Protein AF-A0A2N8ZI55-F1 (afdb_monomer_lite)

Foldseek 3Di:
DVCVVCVVPLQEDEAEDELAVCFPPPALLLVVLLRLLVVLCVVLVVQPCLVVLSVVLNVLSVVVVVLVLLVLVLCCVVVVDRDPVNVVVVVVVVVVCVVCVVPDDPVVVVVVVVVSVVSNPDDDVVVVVVSLVVSLVSVVVSSVSSSHQAYEYEYEPLLVHALVSSVSNLVSVVSVVPRPRYHYDYDYDLVSNLVSVCVVCVPPDCVVPSVVVSVVVCCVRPVDDDDDDD

InterPro domains:
  IPR011646 KAP family P-loop domain [PF07693] (2-228)
  IPR052754 NTPase KAP P-loop domain-containing protein [PTHR22674] (133-229)

pLDDT: mean 72.57, std 16.06, range [35.62, 92.12]

Radius of gyration: 20.9 Å; chains: 1; bounding box: 53×56×40 Å

Sequence (230 aa):
MIEQSYKDDEKTVCVRFNSWLYQGLEDAQTALMQQITSDLVKSRSSVEGLRASADSFLKRVNWFKTAKTVANWGVTALSGVPTPATMQDLSAIVDNLTNKAENLGKEELSKGLAELKGCIGSADNKQVVTEITEFRQEYKKLLKTAEIDRLIILVDDLDRCLPDTAIATLEAMKLFLFMPNTAFIIAADETMIEYSVRRHFPSLSEEVGGMAYTRNYLEKLIQIPFRMRL

Organism: NCBI:txid1671868

Structure (mmCIF, N/CA/C/O backbone):
data_AF-A0A2N8ZI55-F1
#
_entry.id   AF-A0A2N8ZI55-F1
#
loop_
_atom_site.group_PDB
_atom_site.id
_atom_site.type_symbol
_atom_site.label_atom_id
_atom_site.label_alt_id
_atom_site.label_comp_id
_atom_site.label_asym_id
_atom_site.label_entity_id
_atom_site.label_seq_id
_atom_site.pdbx_PDB_ins_code
_atom_site.Cartn_x
_atom_site.Cartn_y
_atom_site.Cartn_z
_atom_site.occupancy
_atom_site.B_iso_or_equiv
_atom_site.auth_seq_id
_atom_site.auth_comp_id
_atom_site.auth_asym_id
_atom_site.auth_atom_id
_atom_site.pdbx_PDB_model_num
ATOM 1 N N . MET A 1 1 ? -19.072 -7.239 -6.615 1.00 71.12 1 MET A N 1
ATOM 2 C CA . MET A 1 1 ? -18.524 -8.610 -6.733 1.00 71.12 1 MET A CA 1
ATOM 3 C C . MET A 1 1 ? -17.739 -9.080 -5.502 1.00 71.12 1 MET A C 1
ATOM 5 O O . MET A 1 1 ? -18.033 -10.174 -5.059 1.00 71.12 1 MET A O 1
ATOM 9 N N .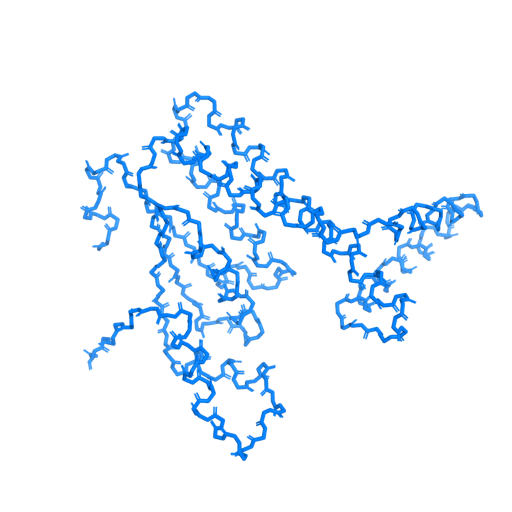 ILE A 1 2 ? -16.815 -8.305 -4.904 1.00 77.88 2 ILE A N 1
ATOM 10 C CA . ILE A 1 2 ? -16.225 -8.630 -3.573 1.00 77.88 2 ILE A CA 1
ATOM 11 C C . ILE A 1 2 ? -16.731 -7.678 -2.485 1.00 77.88 2 ILE A C 1
ATOM 13 O O . ILE A 1 2 ? -17.184 -8.128 -1.441 1.00 77.88 2 ILE A O 1
ATOM 17 N N . GLU A 1 3 ? -16.767 -6.375 -2.772 1.00 80.75 3 GLU A N 1
ATOM 18 C CA . GLU A 1 3 ? -17.306 -5.347 -1.863 1.00 80.75 3 GLU A CA 1
ATOM 19 C C . GLU A 1 3 ? -18.746 -5.654 -1.424 1.00 80.75 3 GLU A C 1
ATOM 21 O O . GLU A 1 3 ? -19.106 -5.473 -0.270 1.00 80.75 3 GLU A O 1
ATOM 26 N N . GLN A 1 4 ? -19.566 -6.177 -2.341 1.00 80.31 4 GLN A N 1
ATOM 27 C CA . GLN A 1 4 ? -20.939 -6.600 -2.048 1.00 80.31 4 GLN A CA 1
ATOM 28 C C . GLN A 1 4 ? -20.998 -7.825 -1.130 1.00 80.31 4 GLN A C 1
ATOM 30 O O . GLN A 1 4 ? -21.898 -7.907 -0.306 1.00 80.31 4 GLN A O 1
ATOM 35 N N . SER A 1 5 ? -20.049 -8.754 -1.257 1.00 84.38 5 SER A N 1
ATOM 36 C CA . SER A 1 5 ? -20.011 -9.988 -0.463 1.00 84.38 5 SER A CA 1
ATOM 37 C C . SER A 1 5 ? -19.616 -9.737 0.992 1.00 84.38 5 SER A C 1
ATOM 39 O O . SER A 1 5 ? -19.953 -10.537 1.854 1.00 84.38 5 SER A O 1
ATOM 41 N N . TYR A 1 6 ? -18.925 -8.625 1.261 1.00 84.38 6 TYR A N 1
ATOM 42 C CA . TYR A 1 6 ? -18.534 -8.189 2.604 1.00 84.38 6 TYR A CA 1
ATOM 43 C C . TYR A 1 6 ? -19.298 -6.947 3.073 1.00 84.38 6 TYR A C 1
ATOM 45 O O . TYR A 1 6 ? -18.913 -6.329 4.057 1.00 84.38 6 TYR A O 1
ATOM 53 N N . LYS A 1 7 ? -20.386 -6.572 2.391 1.00 79.12 7 LYS A N 1
ATOM 54 C CA . LYS A 1 7 ? -21.144 -5.357 2.715 1.00 79.12 7 LYS A CA 1
ATOM 55 C C . LYS A 1 7 ? -21.722 -5.383 4.135 1.00 79.12 7 LYS A C 1
ATOM 57 O O . LYS A 1 7 ? -21.786 -4.339 4.774 1.00 79.12 7 LYS A O 1
ATOM 62 N N . ASP A 1 8 ? -22.108 -6.568 4.603 1.00 82.25 8 ASP A N 1
ATOM 63 C CA . ASP A 1 8 ? -22.691 -6.782 5.932 1.00 82.25 8 ASP A CA 1
ATOM 64 C C . ASP A 1 8 ? -21.632 -7.169 6.988 1.00 82.25 8 ASP A C 1
ATOM 66 O O . ASP A 1 8 ? -21.953 -7.322 8.165 1.00 82.25 8 ASP A O 1
ATOM 70 N N . ASP A 1 9 ? -20.362 -7.332 6.589 1.00 86.56 9 ASP A N 1
ATOM 71 C CA . ASP A 1 9 ? -19.247 -7.597 7.501 1.00 86.56 9 ASP A CA 1
ATOM 72 C C . ASP A 1 9 ? -18.567 -6.280 7.883 1.00 86.56 9 ASP A C 1
ATOM 74 O O . ASP A 1 9 ? -17.632 -5.813 7.233 1.00 86.56 9 ASP A O 1
ATOM 78 N N . GLU A 1 10 ? -19.011 -5.696 8.994 1.00 83.00 10 GLU A N 1
ATOM 79 C CA . GLU A 1 10 ? -18.449 -4.452 9.520 1.00 83.00 10 GLU A CA 1
ATOM 80 C C . GLU A 1 10 ? -16.981 -4.568 9.955 1.00 83.00 10 GLU A C 1
ATOM 82 O O . GLU A 1 10 ? -16.369 -3.551 10.269 1.00 83.00 10 GLU A O 1
ATOM 87 N N . LYS A 1 11 ? -16.370 -5.753 9.958 1.00 89.69 11 LYS A N 1
ATOM 88 C CA . LYS A 1 11 ? -14.948 -5.909 10.289 1.00 89.69 11 LYS A CA 1
ATOM 89 C C . LYS A 1 11 ? -14.055 -6.070 9.066 1.00 89.69 11 LYS A C 1
ATOM 91 O O . LYS A 1 11 ? -12.827 -6.032 9.200 1.00 89.69 11 LYS A O 1
ATOM 96 N N . THR A 1 12 ? -14.647 -6.225 7.883 1.00 91.00 12 THR A N 1
ATOM 97 C CA . THR A 1 12 ? -13.927 -6.277 6.613 1.00 91.00 12 THR A CA 1
ATOM 98 C C . THR A 1 12 ? -14.126 -4.970 5.855 1.00 91.00 12 THR A C 1
ATOM 100 O O . THR A 1 12 ? -15.245 -4.569 5.556 1.00 91.00 12 THR A O 1
ATOM 103 N N . VAL A 1 13 ? -13.030 -4.308 5.488 1.00 89.62 13 VAL A N 1
ATOM 104 C CA . VAL A 1 13 ? -13.070 -3.101 4.654 1.00 89.62 13 VAL A CA 1
ATOM 105 C C . VAL A 1 13 ? -12.404 -3.389 3.322 1.00 89.62 13 VAL A C 1
ATOM 107 O O . VAL A 1 13 ? -11.295 -3.917 3.273 1.00 89.62 13 VAL A O 1
ATOM 110 N N . CYS A 1 14 ? -13.089 -3.033 2.238 1.00 89.75 14 CYS A N 1
ATOM 111 C CA . CYS A 1 14 ? -12.552 -3.093 0.885 1.00 89.75 14 CYS A CA 1
ATOM 112 C C . CYS A 1 14 ? -12.184 -1.679 0.425 1.00 89.75 14 CYS A C 1
ATOM 114 O O . CYS A 1 14 ? -13.031 -0.788 0.451 1.00 89.75 14 CYS A O 1
ATOM 116 N N . VAL A 1 15 ? -10.942 -1.481 -0.010 1.00 88.50 15 VAL A N 1
ATOM 117 C CA . VAL A 1 15 ? -10.451 -0.223 -0.588 1.00 88.50 15 VAL A CA 1
ATOM 118 C C . VAL A 1 15 ? -10.053 -0.473 -2.034 1.00 88.50 15 VAL A C 1
ATOM 120 O O . VAL A 1 15 ? -9.392 -1.467 -2.327 1.00 88.50 15 VAL A O 1
ATOM 123 N N . ARG A 1 16 ? -10.437 0.428 -2.940 1.00 87.56 16 ARG A N 1
ATOM 124 C CA . ARG A 1 16 ? -10.002 0.381 -4.338 1.00 87.56 16 ARG A CA 1
ATOM 125 C C . ARG A 1 16 ? -8.778 1.253 -4.548 1.00 87.56 16 ARG A C 1
ATOM 127 O O . ARG A 1 16 ? -8.762 2.414 -4.157 1.00 87.56 16 ARG A O 1
ATOM 134 N N . PHE A 1 17 ? -7.790 0.699 -5.228 1.00 86.75 17 PHE A N 1
ATOM 135 C CA . PHE A 1 17 ? -6.591 1.392 -5.650 1.00 86.75 17 PHE A CA 1
ATOM 136 C C . PHE A 1 17 ? -6.448 1.270 -7.168 1.00 86.75 17 PHE A C 1
ATOM 138 O O . PHE A 1 17 ? -6.177 0.192 -7.696 1.00 86.75 17 PHE A O 1
ATOM 145 N N . ASN A 1 18 ? -6.655 2.377 -7.878 1.00 83.75 18 ASN A N 1
ATOM 146 C CA . ASN A 1 18 ? -6.418 2.433 -9.316 1.00 83.75 18 ASN A CA 1
ATOM 147 C C . ASN A 1 18 ? -4.973 2.880 -9.554 1.00 83.75 18 ASN A C 1
ATOM 149 O O . ASN A 1 18 ? -4.629 4.027 -9.273 1.00 83.75 18 ASN A O 1
ATOM 153 N N . SER A 1 19 ? -4.136 1.971 -10.053 1.00 79.50 19 SER A N 1
ATOM 154 C CA . SER A 1 19 ? -2.694 2.213 -10.201 1.00 79.50 19 SER A CA 1
ATOM 155 C C . SER A 1 19 ? -2.385 3.266 -11.268 1.00 79.50 19 SER A C 1
ATOM 157 O O . SER A 1 19 ? -1.429 4.030 -11.132 1.00 79.50 19 SER A O 1
ATOM 159 N N . TRP A 1 20 ? -3.223 3.345 -12.303 1.00 78.19 20 TRP A N 1
ATOM 160 C CA . TRP A 1 20 ? -3.054 4.267 -13.421 1.00 78.19 20 TRP A CA 1
ATOM 161 C C . TRP A 1 20 ? -3.272 5.733 -13.020 1.00 78.19 20 TRP A C 1
ATOM 163 O O . TRP A 1 20 ? -2.566 6.612 -13.513 1.00 78.19 20 TRP A O 1
ATOM 173 N N . LEU A 1 21 ? -4.167 6.009 -12.059 1.00 73.06 21 LEU A N 1
ATOM 174 C CA . LEU A 1 21 ? -4.393 7.370 -11.537 1.00 73.06 21 LEU A CA 1
ATOM 175 C C . LEU A 1 21 ? -3.144 8.005 -10.912 1.00 73.06 21 LEU A C 1
ATOM 177 O O . LEU A 1 21 ? -3.056 9.227 -10.820 1.00 73.06 21 LEU A O 1
ATOM 181 N N . TYR A 1 22 ? -2.192 7.186 -10.474 1.00 68.88 22 TYR A N 1
ATOM 182 C CA . TYR A 1 22 ? -0.978 7.630 -9.793 1.00 68.88 22 TYR A CA 1
ATOM 183 C C . TYR A 1 22 ? 0.263 7.540 -10.690 1.00 68.88 22 TYR A C 1
ATOM 185 O O . TYR A 1 22 ? 1.392 7.693 -10.216 1.00 68.88 22 TYR A O 1
ATOM 193 N N . GLN A 1 23 ? 0.068 7.322 -11.994 1.00 65.31 23 GLN A N 1
ATOM 194 C CA . GLN A 1 23 ? 1.146 7.304 -12.970 1.00 65.31 23 GLN A CA 1
ATOM 195 C C . GLN A 1 23 ? 1.828 8.676 -13.050 1.00 65.31 23 GLN A C 1
ATOM 197 O O . GLN A 1 23 ? 1.207 9.677 -13.398 1.00 65.31 23 GLN A O 1
ATOM 202 N N . GLY A 1 24 ? 3.126 8.706 -12.740 1.00 61.34 24 GLY A N 1
ATOM 203 C CA . GLY A 1 24 ? 3.931 9.932 -12.693 1.00 61.34 24 GLY A CA 1
ATOM 204 C C . GLY A 1 24 ? 4.170 10.487 -11.287 1.00 61.34 24 GLY A C 1
ATOM 205 O O . GLY A 1 24 ? 4.893 11.469 -11.153 1.00 61.34 24 GL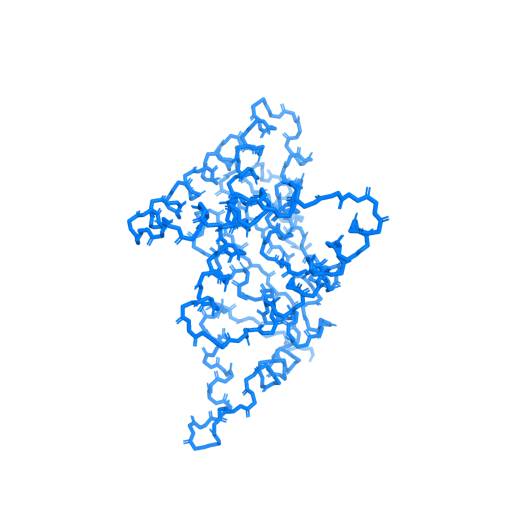Y A O 1
ATOM 206 N N . LEU A 1 25 ? 3.625 9.862 -10.236 1.00 63.09 25 LEU A N 1
ATOM 207 C CA . LEU A 1 25 ? 4.067 10.150 -8.872 1.00 63.09 25 LEU A CA 1
ATOM 208 C C . LEU A 1 25 ? 5.424 9.491 -8.602 1.00 63.09 25 LEU A C 1
ATOM 210 O O . LEU A 1 25 ? 5.596 8.294 -8.816 1.00 63.09 25 LEU A O 1
ATOM 214 N N . GLU A 1 26 ? 6.364 10.275 -8.076 1.00 59.03 26 GLU A N 1
ATOM 215 C CA . GLU A 1 26 ? 7.728 9.832 -7.746 1.00 59.03 26 GLU A CA 1
ATOM 216 C C . GLU A 1 26 ? 7.774 8.724 -6.678 1.00 59.03 26 GLU A C 1
ATOM 218 O O . GLU A 1 26 ? 8.742 7.972 -6.611 1.00 59.03 26 GLU A O 1
ATOM 223 N N . ASP A 1 27 ? 6.733 8.600 -5.842 1.00 73.19 27 ASP A N 1
ATOM 224 C CA . ASP A 1 27 ? 6.664 7.605 -4.768 1.00 73.19 27 ASP A CA 1
ATOM 225 C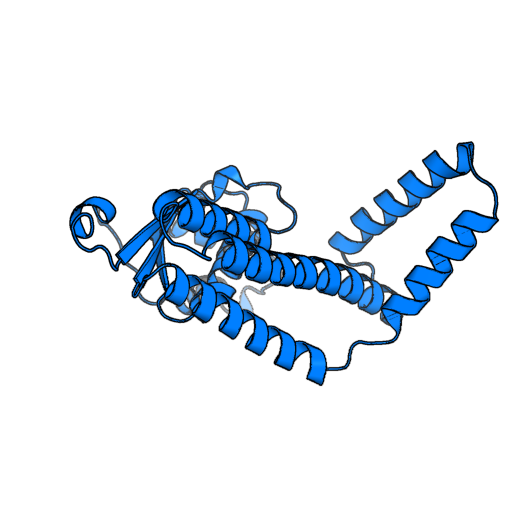 C . ASP A 1 27 ? 5.296 6.897 -4.719 1.00 73.19 27 ASP A C 1
ATOM 227 O O . ASP A 1 27 ? 4.386 7.284 -3.975 1.00 73.19 27 ASP A O 1
ATOM 231 N N . ALA A 1 28 ? 5.168 5.822 -5.506 1.00 75.75 28 ALA A N 1
ATOM 232 C CA . ALA A 1 28 ? 3.982 4.962 -5.542 1.00 75.75 28 ALA A CA 1
ATOM 233 C C . ALA A 1 28 ? 3.643 4.341 -4.171 1.00 75.75 28 ALA A C 1
ATOM 235 O O . ALA A 1 28 ? 2.474 4.089 -3.877 1.00 75.75 28 ALA A O 1
ATOM 236 N N . GLN A 1 29 ? 4.643 4.127 -3.305 1.00 76.25 29 GLN A N 1
ATOM 237 C CA . GLN A 1 29 ? 4.458 3.537 -1.974 1.00 76.25 29 GLN A CA 1
ATOM 238 C C . GLN A 1 29 ? 3.722 4.500 -1.062 1.00 76.25 29 GLN A C 1
ATOM 240 O O . GLN A 1 29 ? 2.707 4.146 -0.461 1.00 76.25 29 GLN A O 1
ATOM 245 N N . THR A 1 30 ? 4.208 5.736 -1.005 1.00 79.81 30 THR A N 1
ATOM 246 C CA . THR A 1 30 ? 3.596 6.785 -0.196 1.00 79.81 30 THR A CA 1
ATOM 247 C C . THR A 1 30 ? 2.200 7.134 -0.713 1.00 79.81 30 THR A C 1
ATOM 249 O O . THR A 1 30 ? 1.279 7.264 0.093 1.00 79.81 30 THR A O 1
ATOM 252 N N . ALA A 1 31 ? 2.008 7.211 -2.035 1.00 80.88 31 ALA A N 1
ATOM 253 C CA . ALA A 1 31 ? 0.696 7.464 -2.636 1.00 80.88 31 ALA A CA 1
ATOM 254 C C . ALA A 1 31 ? -0.330 6.380 -2.259 1.00 80.88 31 ALA A C 1
ATOM 256 O O . ALA A 1 31 ? -1.431 6.696 -1.802 1.00 80.88 31 ALA A O 1
ATOM 257 N N . LEU A 1 32 ? 0.059 5.103 -2.360 1.00 82.06 32 LEU A N 1
ATOM 258 C CA . LEU A 1 32 ? -0.761 3.969 -1.931 1.00 82.06 32 LEU A CA 1
ATOM 259 C C . LEU A 1 32 ? -1.121 4.071 -0.438 1.00 82.06 32 LEU A C 1
ATOM 261 O O . LEU A 1 32 ? -2.289 3.942 -0.072 1.00 82.06 32 LEU A O 1
ATOM 265 N N . MET A 1 33 ? -0.140 4.362 0.427 1.00 84.00 33 MET A N 1
ATOM 266 C CA . MET A 1 33 ? -0.352 4.510 1.875 1.00 84.00 33 MET A CA 1
ATOM 267 C C . MET A 1 33 ? -1.318 5.647 2.213 1.00 84.00 33 MET A C 1
ATOM 269 O O . MET A 1 33 ? -2.200 5.483 3.061 1.00 84.00 33 MET A O 1
ATOM 273 N N . GLN A 1 34 ? -1.169 6.792 1.550 1.00 85.62 34 GLN A N 1
ATOM 274 C CA . GLN A 1 34 ? -2.022 7.960 1.742 1.00 85.62 34 GLN A CA 1
ATOM 275 C C . GLN A 1 34 ? -3.455 7.691 1.288 1.00 85.62 34 GLN A C 1
ATOM 277 O O . GLN A 1 34 ? -4.388 8.002 2.031 1.00 85.62 34 GLN A O 1
ATOM 282 N N . GLN A 1 35 ? -3.632 7.062 0.124 1.00 85.31 35 GLN A N 1
ATOM 283 C CA . GLN A 1 35 ? -4.953 6.722 -0.395 1.00 85.31 35 GLN A CA 1
ATOM 284 C C . GLN A 1 35 ? -5.677 5.738 0.526 1.00 85.31 35 GLN A C 1
ATOM 286 O O . GLN A 1 35 ? -6.794 6.020 0.954 1.00 85.31 35 GLN A O 1
ATOM 291 N N . ILE A 1 36 ? -5.019 4.634 0.904 1.00 86.00 36 ILE A N 1
ATOM 292 C CA . ILE A 1 36 ? -5.591 3.646 1.828 1.00 86.00 36 ILE A CA 1
ATOM 293 C C . ILE A 1 36 ? -5.999 4.323 3.135 1.00 86.00 36 ILE A C 1
ATOM 295 O O . ILE A 1 36 ? -7.125 4.159 3.592 1.00 86.00 36 ILE A O 1
ATOM 299 N N . THR A 1 37 ? -5.112 5.127 3.723 1.00 88.06 37 THR A N 1
ATOM 300 C CA . THR A 1 37 ? -5.404 5.808 4.991 1.00 88.06 37 THR A CA 1
ATOM 301 C C . THR A 1 37 ? -6.572 6.786 4.853 1.00 88.06 37 THR A C 1
ATOM 303 O O . THR A 1 37 ? -7.441 6.832 5.723 1.00 88.06 37 THR A O 1
ATOM 306 N N . SER A 1 38 ? -6.633 7.540 3.751 1.00 88.25 38 SER A N 1
ATOM 307 C CA . SER A 1 38 ? -7.739 8.458 3.462 1.00 88.25 38 SER A CA 1
ATOM 308 C C . SER A 1 38 ? -9.068 7.714 3.349 1.00 88.25 38 SER A C 1
ATOM 310 O O . SER A 1 38 ? -10.057 8.116 3.964 1.00 88.25 38 SER A O 1
ATOM 312 N N . ASP A 1 39 ? -9.090 6.604 2.616 1.00 87.69 39 ASP A N 1
ATOM 313 C CA . ASP A 1 39 ? -10.299 5.814 2.403 1.00 87.69 39 ASP A CA 1
ATOM 314 C C . ASP A 1 39 ? -10.745 5.097 3.680 1.00 87.69 39 ASP A C 1
ATOM 316 O O . ASP A 1 39 ? -11.946 5.030 3.948 1.00 87.69 39 ASP A O 1
ATOM 320 N N . LEU A 1 40 ? -9.809 4.667 4.532 1.00 87.19 40 LEU A N 1
ATOM 321 C CA . LEU A 1 40 ? -10.112 4.166 5.874 1.00 87.19 40 LEU A CA 1
ATOM 322 C C . LEU A 1 40 ? -10.775 5.241 6.744 1.00 87.19 40 LEU A C 1
ATOM 324 O O . LEU A 1 40 ? -11.829 4.995 7.330 1.00 87.19 40 LEU A O 1
ATOM 328 N N . VAL A 1 41 ? -10.204 6.450 6.793 1.00 88.69 41 VAL A N 1
ATOM 329 C CA . VAL A 1 41 ? -10.759 7.574 7.568 1.00 88.69 41 VAL A CA 1
ATOM 330 C C . VAL A 1 41 ? -12.141 7.980 7.057 1.00 88.69 41 VAL A C 1
ATOM 332 O O . VAL A 1 41 ? -13.019 8.288 7.861 1.00 88.69 41 VAL A O 1
ATOM 335 N N . LYS A 1 42 ? -12.362 7.972 5.738 1.00 87.56 42 LYS A N 1
ATOM 336 C CA . LYS A 1 42 ? -13.680 8.253 5.149 1.00 87.56 42 LYS A CA 1
ATOM 337 C C . LYS A 1 42 ? -14.694 7.165 5.502 1.00 87.56 42 LYS A C 1
ATOM 339 O O . LYS A 1 42 ? -15.789 7.487 5.959 1.00 87.56 42 LYS A O 1
ATOM 344 N N . SER A 1 43 ? -14.313 5.898 5.341 1.00 83.88 43 SER A N 1
ATOM 345 C CA . SER A 1 43 ? -15.190 4.739 5.565 1.00 83.88 43 SER A CA 1
ATOM 346 C C . SER A 1 43 ? -15.570 4.555 7.036 1.00 83.88 43 SER A C 1
ATOM 348 O O . SER A 1 43 ? -16.649 4.055 7.334 1.00 83.88 43 SER A O 1
ATOM 350 N N . ARG A 1 44 ? -14.703 4.978 7.963 1.00 84.06 44 ARG A N 1
ATOM 351 C CA . ARG A 1 44 ? -14.881 4.846 9.420 1.00 84.06 44 ARG A CA 1
ATOM 352 C C . ARG A 1 44 ? -14.892 6.205 10.123 1.00 84.06 44 ARG A C 1
ATOM 354 O O . ARG A 1 44 ? -14.398 6.349 11.236 1.00 84.06 44 ARG A O 1
ATOM 361 N N . SER A 1 45 ? -15.454 7.223 9.474 1.00 81.06 45 SER A N 1
ATOM 362 C CA . SER A 1 45 ? -15.397 8.616 9.949 1.00 81.06 45 SER A CA 1
ATOM 363 C C . SER A 1 45 ? -16.054 8.870 11.314 1.00 81.06 45 SER A C 1
ATOM 365 O O . SER A 1 45 ? -15.740 9.882 11.947 1.00 81.06 45 SER A O 1
ATOM 367 N N . SER A 1 46 ? -16.924 7.958 11.763 1.00 81.62 46 SER A N 1
ATOM 368 C CA . SER A 1 46 ? -17.601 7.952 13.065 1.00 81.62 46 SER A CA 1
ATOM 369 C C . SER A 1 46 ? -16.763 7.379 14.214 1.00 81.62 46 SER A C 1
ATOM 371 O O . SER A 1 46 ? -17.158 7.511 15.368 1.00 81.62 46 SER A O 1
ATOM 373 N N . VAL A 1 47 ? -15.623 6.747 13.924 1.00 86.50 47 VAL A N 1
ATOM 374 C CA . VAL A 1 47 ? -14.771 6.115 14.933 1.00 86.50 47 VAL A CA 1
ATOM 375 C C . VAL A 1 47 ? -13.875 7.156 15.603 1.00 86.50 47 VAL A C 1
ATOM 377 O O . VAL A 1 47 ? -13.069 7.835 14.954 1.00 86.50 47 VAL A O 1
ATOM 380 N N . GLU A 1 48 ? -13.995 7.277 16.924 1.00 87.06 48 GLU A N 1
ATOM 381 C CA . GLU A 1 48 ? -13.185 8.203 17.711 1.00 87.06 48 GLU A CA 1
ATOM 382 C C . GLU A 1 48 ? -11.695 7.828 17.683 1.00 87.06 48 GLU A C 1
ATOM 384 O O . GLU A 1 48 ? -11.304 6.663 17.709 1.00 87.06 48 GLU A O 1
ATOM 389 N N . GLY A 1 49 ? -10.824 8.837 17.605 1.00 86.38 49 GLY A N 1
ATOM 390 C CA . GLY A 1 49 ? -9.370 8.637 17.591 1.00 86.38 49 GLY A CA 1
ATOM 391 C C . GLY A 1 49 ? -8.787 8.110 16.272 1.00 86.38 49 GLY A C 1
ATOM 392 O O . GLY A 1 49 ? -7.565 8.135 16.112 1.00 86.38 49 GLY A O 1
ATOM 393 N N . LEU A 1 50 ? -9.614 7.722 15.291 1.00 88.94 50 LEU A N 1
ATOM 394 C CA . LEU A 1 50 ? -9.139 7.217 13.999 1.00 88.94 50 LEU A CA 1
ATOM 395 C C . LEU A 1 50 ? -8.300 8.247 13.237 1.00 88.94 50 LEU A C 1
ATOM 397 O O . LEU A 1 50 ? -7.228 7.913 12.742 1.00 88.94 50 LEU A O 1
ATOM 401 N N . ARG A 1 51 ? -8.747 9.508 13.188 1.00 88.50 51 ARG A N 1
ATOM 402 C CA . ARG A 1 51 ? -7.993 10.595 12.534 1.00 88.50 51 ARG A CA 1
ATOM 403 C C . ARG A 1 51 ? -6.612 10.787 13.159 1.00 88.50 51 ARG A C 1
ATOM 405 O O . ARG A 1 51 ? -5.627 10.856 12.440 1.00 88.50 51 ARG A O 1
ATOM 412 N N . ALA A 1 52 ? -6.526 10.773 14.489 1.00 90.50 52 ALA A N 1
ATOM 413 C CA . ALA A 1 52 ? -5.248 10.895 15.186 1.00 90.50 52 ALA A CA 1
ATOM 414 C C . ALA A 1 52 ? -4.322 9.697 14.907 1.00 90.50 52 ALA A C 1
ATOM 416 O O . ALA A 1 52 ? -3.123 9.879 14.701 1.00 90.50 52 ALA A O 1
ATOM 417 N N . SER A 1 53 ? -4.865 8.474 14.863 1.00 89.62 53 SER A N 1
ATOM 418 C CA . SER A 1 53 ? -4.081 7.286 14.502 1.00 89.62 53 SER A CA 1
ATOM 419 C C . SER A 1 53 ? -3.619 7.319 13.041 1.00 89.62 53 SER A C 1
ATOM 421 O O . SER A 1 53 ? -2.490 6.925 12.752 1.00 89.62 53 SER A O 1
ATOM 423 N N . ALA A 1 54 ? -4.466 7.806 12.132 1.00 90.00 54 ALA A N 1
ATOM 424 C CA . ALA A 1 54 ? -4.139 8.007 10.725 1.00 90.00 54 ALA A CA 1
ATOM 425 C C . ALA A 1 54 ? -3.022 9.043 10.555 1.00 90.00 54 ALA A C 1
ATOM 427 O O . ALA A 1 54 ? -2.052 8.776 9.852 1.00 90.00 54 ALA A O 1
ATOM 428 N N . ASP A 1 55 ? -3.094 10.173 11.260 1.00 88.06 55 ASP A N 1
ATOM 429 C CA . ASP A 1 55 ? -2.058 11.207 11.223 1.00 88.06 55 ASP A CA 1
ATOM 430 C C . ASP A 1 55 ? -0.710 10.687 11.738 1.00 88.06 55 ASP A C 1
ATOM 432 O O . ASP A 1 55 ? 0.329 10.963 11.139 1.00 88.06 55 ASP A O 1
ATOM 436 N N . SER A 1 56 ? -0.703 9.907 12.825 1.00 88.06 56 SER A N 1
ATOM 437 C CA . SER A 1 56 ? 0.520 9.269 13.333 1.00 88.06 56 SER A CA 1
ATOM 438 C C . SER A 1 56 ? 1.125 8.294 12.325 1.00 88.06 56 SER A C 1
ATOM 440 O O . SER A 1 56 ? 2.338 8.309 12.111 1.00 88.06 56 SER A O 1
ATOM 442 N N . PHE A 1 57 ? 0.293 7.489 11.663 1.00 88.38 57 PHE A N 1
ATOM 443 C CA . PHE A 1 57 ? 0.747 6.589 10.608 1.00 88.38 57 PHE A CA 1
ATOM 444 C C . PHE A 1 57 ? 1.323 7.367 9.414 1.00 88.38 57 PHE A C 1
ATOM 446 O O . PHE A 1 57 ? 2.454 7.110 9.006 1.00 88.38 57 PHE A O 1
ATOM 453 N N . LEU A 1 58 ? 0.613 8.381 8.906 1.00 85.50 58 LEU A N 1
ATOM 454 C CA . LEU A 1 58 ? 1.063 9.197 7.772 1.00 85.50 58 LEU A CA 1
ATOM 455 C C . LEU A 1 58 ? 2.337 9.993 8.069 1.00 85.50 58 LEU A C 1
ATOM 457 O O . LEU A 1 58 ? 3.180 10.144 7.187 1.00 85.50 58 LEU A O 1
ATOM 461 N N . LYS A 1 59 ? 2.532 10.460 9.307 1.00 84.88 59 LYS A N 1
ATOM 462 C CA . LYS A 1 59 ? 3.802 11.075 9.726 1.00 84.88 59 LYS A CA 1
ATOM 463 C C . LYS A 1 59 ? 4.973 10.112 9.559 1.00 84.88 59 LYS A C 1
ATOM 465 O O . LYS A 1 59 ? 6.024 10.526 9.077 1.00 84.88 59 LYS A O 1
ATOM 470 N N . ARG A 1 60 ? 4.787 8.830 9.891 1.00 81.19 60 ARG A N 1
ATOM 471 C CA . ARG A 1 60 ? 5.819 7.807 9.674 1.00 81.19 60 ARG A CA 1
ATOM 472 C C . ARG A 1 60 ? 6.045 7.523 8.196 1.00 81.19 60 ARG A C 1
ATOM 474 O O . ARG A 1 60 ? 7.194 7.427 7.783 1.00 81.19 60 ARG A O 1
ATOM 481 N N . VAL A 1 61 ? 4.984 7.459 7.393 1.00 78.69 61 VAL A N 1
ATOM 482 C CA . VAL A 1 61 ? 5.097 7.329 5.927 1.00 78.69 61 VAL A CA 1
ATOM 483 C C . VAL A 1 61 ? 5.948 8.467 5.347 1.00 78.69 61 VAL A C 1
ATOM 485 O O . VAL A 1 61 ? 6.903 8.224 4.612 1.00 78.69 61 VAL A O 1
ATOM 488 N N . ASN A 1 62 ? 5.662 9.709 5.744 1.00 73.19 62 ASN A N 1
ATOM 489 C CA . ASN A 1 62 ? 6.404 10.880 5.283 1.00 73.19 62 ASN A CA 1
ATOM 490 C C . ASN A 1 62 ? 7.862 10.881 5.773 1.00 73.19 62 ASN A C 1
ATOM 492 O O . ASN A 1 62 ? 8.749 11.244 5.002 1.00 73.19 62 ASN A O 1
ATOM 496 N N . TRP A 1 63 ? 8.127 10.424 7.005 1.00 70.88 63 TRP A N 1
ATOM 497 C CA . TRP A 1 63 ? 9.493 10.235 7.508 1.00 70.88 63 TRP A CA 1
ATOM 498 C C . TRP A 1 63 ? 10.288 9.250 6.643 1.00 70.88 63 TRP A C 1
ATOM 500 O O . TRP A 1 63 ? 11.422 9.543 6.263 1.00 70.88 63 TRP A O 1
ATOM 510 N N . PHE A 1 64 ? 9.687 8.118 6.260 1.00 64.88 64 PHE A N 1
ATOM 511 C CA . PHE A 1 64 ? 10.322 7.149 5.362 1.00 64.88 64 PHE A CA 1
ATOM 512 C C . PHE A 1 64 ? 10.663 7.749 3.996 1.00 64.88 64 PHE A C 1
ATOM 514 O O . PHE A 1 64 ? 11.742 7.468 3.470 1.00 64.88 64 PHE A O 1
ATOM 521 N N . LYS A 1 65 ? 9.791 8.600 3.442 1.00 66.69 65 LYS A N 1
ATOM 522 C CA . LYS A 1 65 ? 10.077 9.336 2.204 1.00 66.69 65 LYS A CA 1
ATOM 523 C C . LYS A 1 65 ? 11.291 10.254 2.382 1.00 66.69 65 LYS A C 1
ATOM 525 O O . LYS A 1 65 ? 12.246 10.146 1.620 1.00 66.69 65 LYS A O 1
ATOM 530 N N . THR A 1 66 ? 11.310 11.076 3.435 1.00 61.31 66 THR A N 1
ATOM 531 C CA . THR A 1 66 ? 12.444 11.976 3.717 1.00 61.31 66 THR A CA 1
ATOM 532 C C . THR A 1 66 ? 13.749 11.226 3.992 1.00 61.31 66 THR A C 1
ATOM 534 O O . THR A 1 66 ? 14.801 11.630 3.504 1.00 61.31 66 THR A O 1
ATOM 537 N N . ALA A 1 67 ? 13.696 10.099 4.706 1.00 61.97 67 ALA A N 1
ATOM 538 C CA . ALA A 1 67 ? 14.870 9.290 5.018 1.00 61.97 67 ALA A CA 1
ATOM 539 C C . ALA A 1 67 ? 15.464 8.626 3.766 1.00 61.97 67 ALA A C 1
ATOM 541 O O . ALA A 1 67 ? 16.682 8.612 3.607 1.00 61.97 67 ALA A O 1
ATOM 542 N N . LYS A 1 68 ? 14.627 8.118 2.849 1.00 60.72 68 LYS A N 1
ATOM 543 C CA . LYS A 1 68 ? 15.086 7.552 1.568 1.00 60.72 68 LYS A CA 1
ATOM 544 C C . LYS A 1 68 ? 15.751 8.598 0.680 1.00 60.72 68 LYS A C 1
ATOM 546 O O . LYS A 1 68 ? 16.804 8.319 0.115 1.00 60.72 68 LYS A O 1
ATOM 551 N N . THR A 1 69 ? 15.177 9.797 0.590 1.00 58.09 69 THR A N 1
ATOM 552 C CA . THR A 1 69 ? 15.777 10.907 -0.164 1.00 58.09 69 THR A CA 1
ATOM 553 C C . THR A 1 69 ? 17.151 11.278 0.406 1.00 58.09 69 THR A C 1
ATOM 555 O O . THR A 1 69 ? 18.128 11.344 -0.338 1.00 58.09 69 THR A O 1
ATOM 558 N N . VAL A 1 70 ? 17.268 11.403 1.733 1.00 53.62 70 VAL A N 1
ATOM 559 C CA . VAL A 1 70 ? 18.544 11.694 2.413 1.00 53.62 70 VAL A CA 1
ATOM 560 C C . VAL A 1 70 ? 19.569 10.569 2.224 1.00 53.62 70 VAL A C 1
ATOM 562 O O . VAL A 1 70 ? 20.738 10.834 1.939 1.00 53.62 70 VAL A O 1
ATOM 565 N N . ALA A 1 71 ? 19.147 9.308 2.333 1.00 56.81 71 ALA A N 1
ATOM 566 C CA . ALA A 1 71 ? 20.021 8.156 2.134 1.00 56.81 71 ALA A CA 1
ATOM 567 C C . ALA A 1 71 ? 20.547 8.071 0.691 1.00 56.81 71 ALA A C 1
ATOM 569 O O . ALA A 1 71 ? 21.739 7.845 0.490 1.00 56.81 71 ALA A O 1
ATOM 570 N N . ASN A 1 72 ? 19.699 8.316 -0.313 1.00 53.22 72 ASN A N 1
ATOM 571 C CA . ASN A 1 72 ? 20.106 8.335 -1.721 1.00 53.22 72 ASN A CA 1
ATOM 572 C C . ASN A 1 72 ? 21.153 9.430 -2.004 1.00 53.22 72 ASN A C 1
ATOM 574 O O . ASN A 1 72 ? 22.102 9.206 -2.766 1.00 53.22 72 ASN A O 1
ATOM 578 N N . TRP A 1 73 ? 21.041 10.591 -1.350 1.00 54.09 73 TRP A N 1
ATOM 579 C CA . TRP A 1 73 ? 22.063 11.642 -1.412 1.00 54.09 73 TRP A CA 1
ATOM 580 C C . TRP A 1 73 ? 23.371 11.217 -0.734 1.00 54.09 73 TRP A C 1
ATOM 582 O O . TRP A 1 73 ? 24.444 11.429 -1.298 1.00 54.09 73 TRP A O 1
ATOM 592 N N . GLY A 1 74 ? 23.298 10.554 0.425 1.00 51.66 74 GLY A N 1
ATOM 593 C CA . GLY A 1 74 ? 24.466 10.011 1.129 1.00 51.66 74 GLY A CA 1
ATOM 594 C C . GLY A 1 74 ? 25.211 8.940 0.325 1.00 51.66 74 GLY A C 1
ATOM 595 O O . GLY A 1 74 ? 26.436 8.974 0.233 1.00 51.66 74 GLY A O 1
ATOM 596 N N . VAL A 1 75 ? 24.487 8.035 -0.338 1.00 51.84 75 VAL A N 1
ATOM 597 C CA . VAL A 1 75 ? 25.075 7.023 -1.232 1.00 51.84 75 VAL A CA 1
ATOM 598 C C . VAL A 1 75 ? 25.760 7.677 -2.433 1.00 51.84 75 VAL A C 1
ATOM 600 O O . VAL A 1 75 ? 26.860 7.265 -2.796 1.00 51.84 75 VAL A O 1
ATOM 603 N N . THR A 1 76 ? 25.175 8.725 -3.020 1.00 52.12 76 THR A N 1
ATOM 604 C CA . THR A 1 76 ? 25.800 9.475 -4.127 1.00 52.12 76 THR A CA 1
ATOM 605 C C . THR A 1 76 ? 27.063 10.211 -3.659 1.00 52.12 76 THR A C 1
ATOM 607 O O . THR A 1 76 ? 28.087 10.162 -4.335 1.00 52.12 76 THR A O 1
ATOM 610 N N . ALA A 1 77 ? 27.030 10.836 -2.477 1.00 53.22 77 ALA A N 1
ATOM 611 C CA . ALA A 1 77 ? 28.186 11.527 -1.902 1.00 53.22 77 ALA A CA 1
ATOM 612 C C . ALA A 1 77 ? 29.352 10.573 -1.587 1.00 53.22 77 ALA A C 1
ATOM 614 O O . ALA A 1 77 ? 30.511 10.943 -1.757 1.00 53.22 77 ALA A O 1
ATOM 615 N N . LEU A 1 78 ? 29.049 9.349 -1.146 1.00 50.84 78 LEU A N 1
ATOM 616 C CA . LEU A 1 78 ? 30.058 8.343 -0.809 1.00 50.84 78 LEU A CA 1
ATOM 617 C C . LEU A 1 78 ? 30.583 7.583 -2.032 1.00 50.84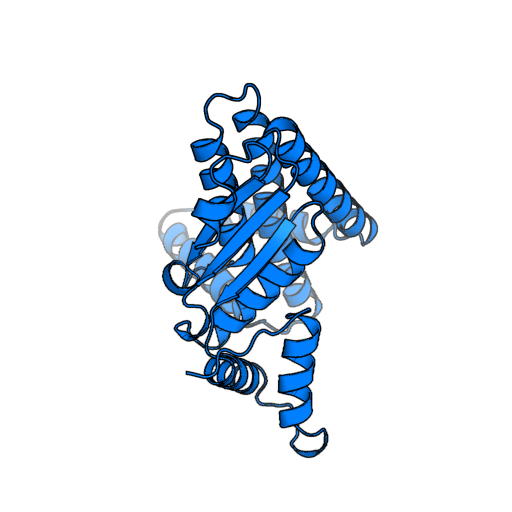 78 LEU A C 1
ATOM 619 O O . LEU A 1 78 ? 31.769 7.269 -2.086 1.00 50.84 78 LEU A O 1
ATOM 623 N N . SER A 1 79 ? 29.719 7.263 -2.998 1.00 59.53 79 SER A N 1
ATOM 624 C CA . SER A 1 79 ? 30.086 6.443 -4.164 1.00 59.53 79 SER A CA 1
ATOM 625 C C . SER A 1 79 ? 30.518 7.255 -5.385 1.00 59.53 79 SER A C 1
ATOM 627 O O . SER A 1 79 ? 31.143 6.703 -6.286 1.00 59.53 79 SER A O 1
ATOM 629 N N . GLY A 1 80 ? 30.182 8.546 -5.447 1.00 47.28 80 GLY A N 1
ATOM 630 C CA . GLY A 1 80 ? 30.451 9.404 -6.602 1.00 47.28 80 GLY A CA 1
ATOM 631 C C . GLY A 1 80 ? 29.640 9.053 -7.857 1.00 47.28 80 GLY A C 1
ATOM 632 O O . GLY A 1 80 ? 29.817 9.707 -8.882 1.00 47.28 80 GLY A O 1
ATOM 633 N N . VAL A 1 81 ? 28.754 8.049 -7.800 1.00 52.50 81 VAL A N 1
ATOM 634 C CA . VAL A 1 81 ? 27.893 7.651 -8.920 1.00 52.50 81 VAL A CA 1
ATOM 635 C C . VAL A 1 81 ? 26.515 8.291 -8.736 1.00 52.50 81 VAL A C 1
ATOM 637 O O . VAL A 1 81 ? 25.794 7.916 -7.808 1.00 52.50 81 VAL A O 1
ATOM 640 N N . PRO A 1 82 ? 26.120 9.256 -9.586 1.00 51.84 82 PRO A N 1
ATOM 641 C CA . PRO A 1 82 ? 24.785 9.831 -9.526 1.00 51.84 82 PRO A CA 1
ATOM 642 C C . PRO A 1 82 ? 23.754 8.786 -9.965 1.00 51.84 82 PRO A C 1
ATOM 644 O O . PRO A 1 82 ? 23.810 8.263 -11.078 1.00 51.84 82 PRO A O 1
ATOM 647 N N . THR A 1 83 ? 22.804 8.464 -9.086 1.00 56.97 83 THR A N 1
ATOM 648 C CA . THR A 1 83 ? 21.624 7.678 -9.469 1.00 56.97 83 THR A CA 1
ATOM 649 C C . THR A 1 83 ? 20.654 8.555 -10.279 1.00 56.97 83 THR A C 1
ATOM 651 O O . THR A 1 83 ? 20.640 9.774 -10.096 1.00 56.97 83 THR A O 1
ATOM 654 N N . PRO A 1 84 ? 19.812 7.986 -11.162 1.00 58.97 84 PRO A N 1
ATOM 655 C CA . PRO A 1 84 ? 18.898 8.775 -11.996 1.00 58.97 84 PRO A CA 1
ATOM 656 C C . PRO A 1 84 ? 17.954 9.686 -11.196 1.00 58.97 84 PRO A C 1
ATOM 658 O O . PRO A 1 84 ? 17.757 10.839 -11.571 1.00 58.97 84 PRO A O 1
ATOM 661 N N . ALA A 1 85 ? 17.441 9.198 -10.061 1.00 54.34 85 ALA A N 1
ATOM 662 C CA . ALA A 1 85 ? 16.599 9.979 -9.155 1.00 54.34 85 ALA A CA 1
ATOM 663 C C . ALA A 1 85 ? 17.381 11.126 -8.490 1.00 54.34 85 ALA A C 1
ATOM 665 O O . ALA A 1 85 ? 16.883 12.243 -8.391 1.00 54.34 85 ALA A O 1
ATOM 666 N N . THR A 1 86 ? 18.644 10.893 -8.107 1.00 55.72 86 THR A N 1
ATOM 667 C CA . THR A 1 86 ? 19.457 11.947 -7.488 1.00 55.72 86 THR A CA 1
ATOM 668 C C . THR A 1 86 ? 19.898 13.028 -8.464 1.00 55.72 86 THR A C 1
ATOM 670 O O . THR A 1 86 ? 20.055 14.158 -8.022 1.00 55.72 86 THR A O 1
ATOM 673 N N . MET A 1 87 ? 20.039 12.758 -9.768 1.00 54.66 87 MET A N 1
ATOM 674 C CA . MET A 1 87 ? 20.311 13.827 -10.745 1.00 54.66 87 MET A CA 1
ATOM 675 C C . MET A 1 87 ? 19.175 14.844 -10.841 1.00 54.66 87 MET A C 1
ATOM 677 O O . MET A 1 87 ? 19.456 16.037 -10.908 1.00 54.66 87 MET A O 1
ATOM 681 N N . GLN A 1 88 ? 17.921 14.384 -10.852 1.00 58.16 88 GLN A N 1
ATOM 682 C CA . GLN A 1 88 ? 16.754 15.265 -10.956 1.00 58.16 88 GLN A CA 1
ATOM 683 C C . GLN A 1 88 ? 16.588 16.120 -9.697 1.00 58.16 88 GLN A C 1
ATOM 685 O O . GLN A 1 88 ? 16.411 17.336 -9.799 1.00 58.16 88 GLN A O 1
ATOM 690 N N . ASP A 1 89 ? 16.747 15.510 -8.520 1.00 59.88 89 ASP A N 1
ATOM 691 C CA . ASP A 1 89 ? 16.725 16.223 -7.241 1.00 59.88 89 ASP A CA 1
ATOM 692 C C . ASP A 1 89 ? 17.856 17.254 -7.148 1.00 59.88 89 ASP A C 1
ATOM 694 O O . ASP A 1 89 ? 17.629 18.398 -6.749 1.00 59.88 89 ASP A O 1
ATOM 698 N N . LEU A 1 90 ? 19.078 16.877 -7.551 1.00 54.66 90 LEU A N 1
ATOM 699 C CA . LEU A 1 90 ? 20.218 17.791 -7.537 1.00 54.66 90 LEU A CA 1
ATOM 700 C C . LEU A 1 90 ? 20.000 18.944 -8.516 1.00 54.66 90 LEU A C 1
ATOM 702 O O . LEU A 1 90 ? 20.275 20.081 -8.152 1.00 54.66 90 LEU A O 1
ATOM 706 N N . SER A 1 91 ? 19.483 18.682 -9.724 1.00 53.91 91 SER A N 1
ATOM 707 C CA . SER A 1 91 ? 19.170 19.744 -10.684 1.00 53.91 91 SER A CA 1
ATOM 708 C C . SER A 1 91 ? 18.073 20.661 -10.168 1.00 53.91 91 SER A C 1
ATOM 710 O O . SER A 1 91 ? 18.237 21.864 -10.238 1.00 53.91 91 SER A O 1
ATOM 712 N N . ALA A 1 92 ? 17.015 20.139 -9.544 1.00 58.53 92 ALA A N 1
ATOM 713 C CA . ALA A 1 92 ? 15.951 20.971 -8.990 1.00 58.53 92 ALA A CA 1
ATOM 714 C C . ALA A 1 92 ? 16.435 21.822 -7.804 1.00 58.53 92 ALA A C 1
ATOM 716 O O . ALA A 1 92 ? 15.994 22.958 -7.637 1.00 58.53 92 ALA A O 1
ATOM 717 N N . ILE A 1 93 ? 17.349 21.303 -6.977 1.00 55.38 93 ILE A N 1
ATOM 718 C CA . ILE A 1 93 ? 17.991 22.067 -5.898 1.00 55.38 93 ILE A CA 1
ATOM 719 C C . ILE A 1 93 ? 18.937 23.111 -6.477 1.00 55.38 93 ILE A C 1
ATOM 721 O O . ILE A 1 93 ? 18.899 24.254 -6.037 1.00 55.38 93 ILE A O 1
ATOM 725 N N . VAL A 1 94 ? 19.755 22.752 -7.466 1.00 56.09 94 VAL A N 1
ATOM 726 C CA . VAL A 1 94 ? 20.650 23.688 -8.153 1.00 56.09 94 VAL A CA 1
ATOM 727 C C . VAL A 1 94 ? 19.837 24.778 -8.838 1.00 56.09 94 VAL A C 1
ATOM 729 O O . VAL A 1 94 ? 20.125 25.944 -8.617 1.00 56.09 94 VAL A O 1
ATOM 732 N N . ASP A 1 95 ? 18.779 24.446 -9.566 1.00 54.75 95 ASP A N 1
ATOM 733 C CA . ASP A 1 95 ? 17.910 25.395 -10.259 1.00 54.75 95 ASP A CA 1
ATOM 734 C C . ASP A 1 95 ? 17.160 26.286 -9.263 1.00 54.75 95 ASP A C 1
ATOM 736 O O . ASP A 1 95 ? 17.126 27.501 -9.432 1.00 54.75 95 ASP A O 1
ATOM 740 N N . ASN A 1 96 ? 16.635 25.734 -8.162 1.00 53.84 96 ASN A N 1
ATOM 741 C CA . ASN A 1 96 ? 16.015 26.537 -7.103 1.00 53.84 96 ASN A CA 1
ATOM 742 C C . ASN A 1 96 ? 17.021 27.432 -6.374 1.00 53.84 96 ASN A C 1
ATOM 744 O O . ASN A 1 96 ? 16.680 28.563 -6.036 1.00 53.84 96 ASN A O 1
ATOM 748 N N . LEU A 1 97 ? 18.251 26.966 -6.139 1.00 49.97 97 LEU A N 1
ATOM 749 C CA . LEU A 1 97 ? 19.333 27.779 -5.584 1.00 49.97 97 LEU A CA 1
ATOM 750 C C . LEU A 1 97 ? 19.788 28.846 -6.577 1.00 49.97 97 LEU A C 1
ATOM 752 O O . LEU A 1 97 ? 20.087 29.948 -6.146 1.00 49.97 97 LEU A O 1
ATOM 756 N N . THR A 1 98 ? 19.798 28.561 -7.879 1.00 54.78 98 THR A N 1
ATOM 757 C CA . THR A 1 98 ? 20.180 29.510 -8.935 1.00 54.78 98 THR A CA 1
ATOM 758 C C . THR A 1 98 ? 19.108 30.592 -9.084 1.00 54.78 98 THR A C 1
ATOM 760 O O . THR A 1 98 ? 19.428 31.776 -9.047 1.00 54.78 98 THR A O 1
ATOM 763 N N . ASN A 1 99 ? 17.829 30.204 -9.088 1.00 57.22 99 ASN A N 1
ATOM 764 C CA . ASN A 1 99 ? 16.682 31.116 -9.119 1.00 57.22 99 ASN A CA 1
ATOM 765 C C . ASN A 1 99 ? 16.540 31.938 -7.820 1.00 57.22 99 ASN A C 1
ATOM 767 O O . ASN A 1 99 ? 16.153 33.104 -7.861 1.00 57.22 99 ASN A O 1
ATOM 771 N N . LYS A 1 100 ? 16.870 31.373 -6.645 1.00 46.53 100 LYS A N 1
ATOM 772 C CA . LYS A 1 100 ? 16.941 32.136 -5.380 1.00 46.53 100 LYS A CA 1
ATOM 773 C C . LYS A 1 100 ? 18.211 32.979 -5.251 1.00 46.53 100 LYS A C 1
ATOM 775 O O . LYS A 1 100 ? 18.167 34.007 -4.578 1.00 46.53 100 LYS A O 1
ATOM 780 N N . ALA A 1 101 ? 19.324 32.582 -5.865 1.00 45.12 101 ALA A N 1
ATOM 781 C CA . ALA A 1 101 ? 20.584 33.329 -5.851 1.00 45.12 101 ALA A CA 1
ATOM 782 C C . ALA A 1 101 ? 20.504 34.627 -6.662 1.00 45.12 101 ALA A C 1
ATOM 784 O O . ALA A 1 101 ? 21.264 35.552 -6.383 1.00 45.12 101 ALA A O 1
ATOM 785 N N . GLU A 1 102 ? 19.539 34.752 -7.578 1.00 49.91 102 GLU A N 1
ATOM 786 C CA . GLU A 1 102 ? 19.184 36.048 -8.166 1.00 49.91 102 GLU A CA 1
ATOM 787 C C . GLU A 1 102 ? 18.656 37.052 -7.118 1.00 49.91 102 GLU A C 1
ATOM 789 O O . GLU A 1 102 ? 18.643 38.249 -7.389 1.00 49.91 102 GLU A O 1
ATOM 794 N N . ASN A 1 103 ? 18.285 36.608 -5.902 1.00 56.25 103 ASN A N 1
ATOM 795 C CA . ASN A 1 103 ? 17.736 37.468 -4.845 1.00 56.25 103 ASN A CA 1
ATOM 796 C C . ASN A 1 103 ? 18.362 37.338 -3.435 1.00 56.25 103 ASN A C 1
ATOM 798 O O . ASN A 1 103 ? 18.010 38.145 -2.574 1.00 56.25 103 ASN A O 1
ATOM 802 N N . LEU A 1 104 ? 19.273 36.398 -3.136 1.00 42.06 104 LEU A N 1
ATOM 803 C CA . LEU A 1 104 ? 19.780 36.193 -1.761 1.00 42.06 104 LEU A CA 1
ATOM 804 C C . LEU A 1 104 ? 21.293 35.909 -1.673 1.00 42.06 104 LEU A C 1
ATOM 806 O O . LEU A 1 104 ? 21.867 35.153 -2.453 1.00 42.06 104 LEU A O 1
ATOM 810 N N . GLY A 1 105 ? 21.939 36.541 -0.683 1.00 59.19 105 GLY A N 1
ATOM 811 C CA . GLY A 1 105 ? 23.387 36.516 -0.448 1.00 59.19 105 GLY A CA 1
ATOM 812 C C . GLY A 1 105 ? 23.943 35.223 0.172 1.00 59.19 105 GLY A C 1
ATOM 813 O O . GLY A 1 105 ? 23.215 34.359 0.656 1.00 59.19 105 GLY A O 1
ATOM 814 N N . LYS A 1 106 ? 25.284 35.137 0.199 1.00 50.16 106 LYS A N 1
ATOM 815 C CA . LYS A 1 106 ? 26.139 33.984 0.582 1.00 50.16 106 LYS A CA 1
ATOM 816 C C . LYS A 1 106 ? 25.812 33.273 1.913 1.00 50.16 106 LYS A C 1
ATOM 818 O O . LYS A 1 106 ? 26.321 32.178 2.139 1.00 50.16 106 LYS A O 1
ATOM 823 N N . GLU A 1 107 ? 25.005 33.869 2.785 1.00 52.50 107 GLU A N 1
ATOM 824 C CA . GLU A 1 107 ? 24.628 33.315 4.093 1.00 52.50 107 GLU A CA 1
ATOM 825 C C . GLU A 1 107 ? 23.558 32.213 4.029 1.00 52.50 107 GLU A C 1
ATOM 827 O O . GLU A 1 107 ? 23.586 31.297 4.847 1.00 52.50 107 GLU A O 1
ATOM 832 N N . GLU A 1 108 ? 22.624 32.250 3.072 1.00 49.47 108 GLU A N 1
ATOM 833 C CA . GLU A 1 108 ? 21.612 31.182 2.954 1.00 49.47 108 GLU A CA 1
ATOM 834 C C . GLU A 1 108 ? 22.183 29.917 2.301 1.00 49.47 108 GLU A C 1
ATOM 836 O O . GLU A 1 108 ? 21.828 28.796 2.663 1.00 49.47 108 GLU A O 1
ATOM 841 N N . LEU A 1 109 ? 23.145 30.094 1.393 1.00 44.78 109 LEU A N 1
ATOM 842 C CA . LEU A 1 109 ? 23.823 29.010 0.680 1.00 44.78 109 LEU A CA 1
ATOM 843 C C . LEU A 1 109 ? 24.706 28.171 1.620 1.00 44.78 109 LEU A C 1
ATOM 845 O O . LEU A 1 109 ? 24.766 26.946 1.506 1.00 44.78 109 LEU A O 1
ATOM 849 N N . SER A 1 110 ? 25.357 28.815 2.594 1.00 46.97 110 SER A N 1
ATOM 850 C CA . SER A 1 110 ? 26.150 28.124 3.616 1.00 46.97 110 SER A CA 1
ATOM 851 C C . SER A 1 110 ? 25.277 27.387 4.636 1.00 46.97 110 SER A C 1
ATOM 853 O O . SER A 1 110 ? 25.663 26.305 5.078 1.00 46.97 110 SER A O 1
ATOM 855 N N . LYS A 1 111 ? 24.085 27.911 4.956 1.00 52.59 111 LYS A N 1
ATOM 856 C CA . LYS A 1 111 ? 23.087 27.215 5.782 1.00 52.59 111 LYS A CA 1
ATOM 857 C C . LYS A 1 111 ? 22.543 25.969 5.088 1.00 52.59 111 LYS A C 1
ATOM 859 O O . LYS A 1 111 ? 22.573 24.905 5.697 1.00 52.59 111 LYS A O 1
ATOM 864 N N . GLY A 1 112 ? 22.178 26.061 3.805 1.00 45.19 112 GLY A N 1
ATOM 865 C CA . GLY A 1 112 ? 21.740 24.898 3.023 1.00 45.19 112 GLY A CA 1
ATOM 866 C C . GLY A 1 112 ? 22.804 23.795 2.956 1.00 45.19 112 GLY A C 1
ATOM 867 O O . GLY A 1 112 ? 22.505 22.620 3.142 1.00 45.19 112 GLY A O 1
ATOM 868 N N . LEU A 1 113 ? 24.081 24.163 2.798 1.00 42.41 113 LEU A N 1
ATOM 869 C CA . LEU A 1 113 ? 25.199 23.209 2.829 1.00 42.41 113 LEU A CA 1
ATOM 870 C C . LEU A 1 113 ? 25.486 22.634 4.230 1.00 42.41 113 LEU A C 1
ATOM 872 O O . LEU A 1 113 ? 25.939 21.493 4.343 1.00 42.41 113 LEU A O 1
ATOM 876 N N . ALA A 1 114 ? 25.249 23.397 5.299 1.00 50.72 114 ALA A N 1
ATOM 877 C CA . ALA A 1 114 ? 25.421 22.934 6.676 1.00 50.72 114 ALA A CA 1
ATOM 878 C C . ALA A 1 114 ? 24.304 21.969 7.108 1.00 50.72 114 ALA A C 1
ATOM 880 O O . ALA A 1 114 ? 24.591 20.956 7.745 1.00 50.72 114 ALA A O 1
ATOM 881 N N . GLU A 1 115 ? 23.059 22.235 6.709 1.00 44.22 115 GLU A N 1
ATOM 882 C CA . GLU A 1 115 ? 21.916 21.337 6.917 1.00 44.22 115 GLU A CA 1
ATOM 883 C C . GLU A 1 115 ? 22.135 19.997 6.202 1.00 44.22 115 GLU A C 1
ATOM 885 O O . GLU A 1 115 ? 21.988 18.937 6.813 1.00 44.22 115 GLU A O 1
ATOM 890 N N . LEU A 1 116 ? 22.636 20.034 4.961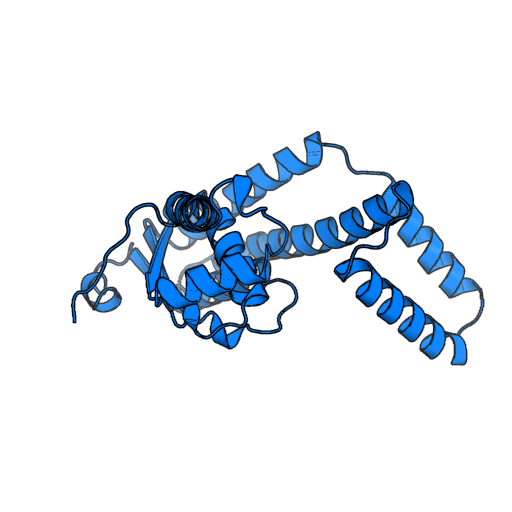 1.00 40.38 116 LEU A N 1
ATOM 891 C CA . LEU A 1 116 ? 23.011 18.834 4.206 1.00 40.38 116 LEU A CA 1
ATOM 892 C C . LEU A 1 116 ? 24.114 18.012 4.893 1.00 40.38 116 LEU A C 1
ATOM 894 O O . LEU A 1 116 ? 24.049 16.783 4.908 1.00 40.38 116 LEU A O 1
ATOM 898 N N . LYS A 1 117 ? 25.110 18.661 5.514 1.00 42.62 117 LYS A N 1
ATOM 899 C CA . LYS A 1 117 ? 26.150 17.963 6.292 1.00 42.62 117 LYS A CA 1
ATOM 900 C C . LYS A 1 117 ? 25.606 17.288 7.554 1.00 42.62 117 LYS A C 1
ATOM 902 O O . LYS A 1 117 ? 26.127 16.242 7.933 1.00 42.62 117 LYS A O 1
ATOM 907 N N . GLY A 1 118 ? 24.573 17.848 8.186 1.00 48.66 118 GLY A N 1
ATOM 908 C CA . GLY A 1 118 ? 23.908 17.235 9.341 1.00 48.66 118 GLY A CA 1
ATOM 909 C C . GLY A 1 118 ? 23.156 15.950 8.981 1.00 48.66 118 GLY A C 1
ATOM 910 O O . GLY A 1 118 ? 23.184 14.981 9.738 1.00 48.66 118 GLY A O 1
ATOM 911 N N . CYS A 1 119 ? 22.550 15.908 7.793 1.00 39.56 119 CYS A N 1
ATOM 912 C CA . CYS A 1 119 ? 21.763 14.769 7.316 1.00 39.56 119 CYS A CA 1
ATOM 913 C C . CYS A 1 119 ? 22.609 13.543 6.922 1.00 39.56 119 CYS A C 1
ATOM 915 O O . CYS A 1 119 ? 22.141 12.414 7.037 1.00 39.56 119 CYS A O 1
ATOM 917 N N . ILE A 1 120 ? 23.861 13.738 6.495 1.00 41.38 120 ILE A N 1
ATOM 918 C CA . ILE A 1 120 ? 24.749 12.655 6.021 1.00 41.38 120 ILE A CA 1
ATOM 919 C C . ILE A 1 120 ? 25.375 11.853 7.188 1.00 41.38 120 ILE A C 1
ATOM 921 O O . ILE A 1 120 ? 25.869 10.745 6.992 1.00 41.38 120 ILE A O 1
ATOM 925 N N . GLY A 1 121 ? 25.335 12.371 8.421 1.00 35.62 121 GLY A N 1
ATOM 926 C CA . GLY A 1 121 ? 26.080 11.817 9.559 1.00 35.62 121 GLY A CA 1
ATOM 927 C C . GLY A 1 121 ? 25.431 10.669 10.345 1.00 35.62 121 GLY A C 1
ATOM 928 O O . GLY A 1 121 ? 26.057 10.175 11.278 1.00 35.62 121 GLY A O 1
ATOM 929 N N . SER A 1 122 ? 24.201 10.240 10.039 1.00 39.38 122 SER A N 1
ATOM 930 C CA . SER A 1 122 ? 23.486 9.267 10.889 1.00 39.38 122 SER A CA 1
ATOM 931 C C . SER A 1 122 ? 22.618 8.288 10.098 1.00 39.38 122 SER A C 1
ATOM 933 O O . SER A 1 122 ? 21.409 8.440 9.983 1.00 39.38 122 SER A O 1
ATOM 935 N N . ALA A 1 123 ? 23.241 7.239 9.567 1.00 41.97 123 ALA A N 1
ATOM 936 C CA . ALA A 1 123 ? 22.530 6.052 9.100 1.00 41.97 123 ALA A CA 1
ATOM 937 C C . ALA A 1 123 ? 23.106 4.824 9.813 1.00 41.97 123 ALA A C 1
ATOM 939 O O . ALA A 1 123 ? 23.957 4.114 9.282 1.00 41.97 123 ALA A O 1
ATOM 940 N N . ASP A 1 124 ? 22.678 4.604 11.059 1.00 43.34 124 ASP A N 1
ATOM 941 C CA . ASP A 1 124 ? 22.960 3.360 11.775 1.00 43.34 124 ASP A CA 1
ATOM 942 C C . ASP A 1 124 ? 21.910 2.308 11.370 1.00 43.34 124 ASP A C 1
ATOM 944 O O . ASP A 1 124 ? 20.704 2.552 11.450 1.00 43.34 124 ASP A O 1
ATOM 948 N N . ASN A 1 125 ? 22.341 1.118 10.940 1.00 44.38 125 ASN A N 1
ATOM 949 C CA . ASN A 1 125 ? 21.446 0.034 10.500 1.00 44.38 125 ASN A CA 1
ATOM 950 C C . ASN A 1 125 ? 20.431 -0.379 11.588 1.00 44.38 125 ASN A C 1
ATOM 952 O O . ASN A 1 125 ? 19.344 -0.871 11.274 1.00 44.38 125 ASN A O 1
ATOM 956 N N . LYS A 1 126 ? 20.752 -0.151 12.871 1.00 45.62 126 LYS A N 1
ATOM 957 C CA . LYS A 1 126 ? 19.830 -0.361 14.002 1.00 45.62 126 LYS A CA 1
ATOM 958 C C . LYS A 1 126 ? 18.606 0.553 13.963 1.00 45.62 126 LYS A C 1
ATOM 960 O O . LYS A 1 126 ? 17.527 0.138 14.389 1.00 45.62 126 LYS A O 1
ATOM 965 N N . GLN A 1 127 ? 18.756 1.768 13.446 1.00 56.84 127 GLN A N 1
ATOM 966 C CA . GLN A 1 127 ? 17.664 2.727 13.347 1.00 56.84 127 GLN A CA 1
ATOM 967 C C . GLN A 1 127 ? 16.641 2.242 12.312 1.00 56.84 127 GLN A C 1
ATOM 969 O O . GLN A 1 127 ? 15.468 2.104 12.632 1.00 56.84 127 GLN A O 1
ATOM 974 N N . VAL A 1 128 ? 17.096 1.805 11.132 1.00 55.22 128 VAL A N 1
ATOM 975 C CA . VAL A 1 128 ? 16.225 1.337 10.033 1.00 55.22 128 VAL A CA 1
ATOM 976 C C . VAL A 1 128 ? 15.329 0.151 10.429 1.00 55.22 128 VAL A C 1
ATOM 978 O O . VAL A 1 128 ? 14.139 0.139 10.115 1.00 55.22 128 VAL A O 1
ATOM 981 N N . VAL A 1 129 ? 15.865 -0.847 11.143 1.00 58.78 129 VAL A N 1
ATOM 982 C CA . VAL A 1 129 ? 15.079 -2.019 11.593 1.00 58.78 129 VAL A CA 1
ATOM 983 C C . VAL A 1 129 ? 14.023 -1.630 12.635 1.00 58.78 129 VAL A C 1
ATOM 985 O O . VAL A 1 129 ? 12.901 -2.153 12.623 1.00 58.78 129 VAL A O 1
ATOM 988 N N . THR A 1 130 ? 14.369 -0.695 13.519 1.00 67.44 130 THR A N 1
ATOM 989 C CA . THR A 1 130 ? 13.451 -0.152 14.528 1.00 67.44 130 THR A CA 1
ATOM 990 C C . THR A 1 130 ? 12.295 0.582 13.847 1.00 67.44 130 THR A C 1
ATOM 992 O O . THR A 1 130 ? 11.136 0.291 14.138 1.00 67.44 130 THR A O 1
ATOM 995 N N . GLU A 1 131 ? 12.583 1.400 12.832 1.00 72.00 131 GLU A N 1
ATOM 996 C CA . GLU A 1 131 ? 11.562 2.143 12.082 1.00 72.00 131 GLU A CA 1
ATOM 997 C C . GLU A 1 131 ? 10.548 1.235 11.370 1.00 72.00 131 GLU A C 1
ATOM 999 O O . GLU A 1 131 ? 9.347 1.501 11.402 1.00 72.00 131 GLU A O 1
ATOM 1004 N N . ILE A 1 132 ? 10.989 0.130 10.752 1.00 72.38 132 ILE A N 1
ATOM 1005 C CA . ILE A 1 132 ? 10.068 -0.828 10.107 1.00 72.38 132 ILE A CA 1
ATOM 1006 C C . ILE A 1 132 ? 9.138 -1.460 11.149 1.00 72.38 132 ILE A C 1
ATOM 1008 O O . ILE A 1 132 ? 7.948 -1.668 10.899 1.00 72.38 132 ILE A O 1
ATOM 1012 N N . THR A 1 133 ? 9.668 -1.770 12.331 1.00 78.31 133 THR A N 1
ATOM 1013 C CA . THR A 1 133 ? 8.883 -2.358 13.420 1.00 78.31 133 THR A CA 1
ATOM 1014 C C . THR A 1 133 ? 7.846 -1.367 13.939 1.00 78.31 133 THR A C 1
ATOM 1016 O O . THR A 1 133 ? 6.674 -1.720 14.076 1.00 78.31 133 THR A O 1
ATOM 1019 N N . GLU A 1 134 ? 8.244 -0.118 14.166 1.00 82.50 134 GLU A N 1
ATOM 1020 C CA . GLU A 1 134 ? 7.351 0.948 14.616 1.00 82.50 134 GLU A CA 1
ATOM 1021 C C . GLU A 1 134 ? 6.284 1.292 13.570 1.00 82.50 134 GLU A C 1
ATOM 1023 O O . GLU A 1 134 ? 5.114 1.468 13.908 1.00 82.50 134 GLU A O 1
ATOM 1028 N N . PHE A 1 135 ? 6.641 1.292 12.285 1.00 82.38 135 PHE A N 1
ATOM 1029 C CA . PHE A 1 135 ? 5.688 1.435 11.186 1.00 82.38 135 PHE A CA 1
ATOM 1030 C C . PHE A 1 135 ? 4.611 0.345 11.213 1.00 82.38 135 PHE A C 1
ATOM 1032 O O . PHE A 1 135 ? 3.414 0.636 11.147 1.00 82.38 135 PHE A O 1
ATOM 1039 N N . ARG A 1 136 ? 5.021 -0.920 11.376 1.00 83.56 136 ARG A N 1
ATOM 1040 C CA . ARG A 1 136 ? 4.088 -2.051 11.508 1.00 83.56 136 ARG A CA 1
ATOM 1041 C C . ARG A 1 136 ? 3.193 -1.914 12.736 1.00 83.56 136 ARG A C 1
ATOM 1043 O O . ARG A 1 136 ? 2.021 -2.287 12.674 1.00 83.56 136 ARG A O 1
ATOM 1050 N N . GLN A 1 137 ? 3.722 -1.388 13.839 1.00 88.38 137 GLN A N 1
ATOM 1051 C CA . GLN A 1 137 ? 2.951 -1.140 15.056 1.00 88.38 137 GLN A CA 1
ATOM 1052 C C . GLN A 1 137 ? 1.913 -0.030 14.865 1.00 88.38 137 GLN A C 1
ATOM 1054 O O . GLN A 1 137 ? 0.754 -0.245 15.219 1.00 88.38 137 GLN A O 1
ATOM 1059 N N . GLU A 1 138 ? 2.279 1.106 14.263 1.00 89.00 138 GLU A N 1
ATOM 1060 C CA . GLU A 1 138 ? 1.323 2.186 13.978 1.00 89.00 138 GLU A CA 1
ATOM 1061 C C . GLU A 1 138 ? 0.241 1.745 12.998 1.00 89.00 138 GLU A C 1
ATOM 1063 O O . GLU A 1 138 ? -0.929 2.056 13.193 1.00 89.00 138 GLU A O 1
ATOM 1068 N N . TYR A 1 139 ? 0.588 0.948 11.989 1.00 89.56 139 TYR A N 1
ATOM 1069 C CA . TYR A 1 139 ? -0.414 0.381 11.094 1.00 89.56 139 TYR A CA 1
ATOM 1070 C C . TYR A 1 139 ? -1.372 -0.574 11.812 1.00 89.56 139 TYR A C 1
ATOM 1072 O O . TYR A 1 139 ? -2.587 -0.507 11.637 1.00 89.56 139 TYR A O 1
ATOM 1080 N N . LYS A 1 140 ? -0.845 -1.463 12.664 1.00 90.56 140 LYS A N 1
ATOM 1081 C CA . LYS A 1 140 ? -1.683 -2.370 13.457 1.00 90.56 140 LYS A CA 1
ATOM 1082 C C . LYS A 1 140 ? -2.607 -1.586 14.389 1.00 90.56 140 LYS A C 1
ATOM 1084 O O . LYS A 1 140 ? -3.761 -1.966 14.574 1.00 90.56 140 LYS A O 1
ATOM 1089 N N . LYS A 1 141 ? -2.104 -0.498 14.973 1.00 91.94 141 LYS A N 1
ATOM 1090 C CA . LYS A 1 141 ? -2.889 0.427 15.789 1.00 91.94 141 LYS A CA 1
ATOM 1091 C C . LYS A 1 141 ? -3.969 1.112 14.957 1.00 91.94 141 LYS A C 1
ATOM 1093 O O . LYS A 1 141 ? -5.107 1.118 15.399 1.00 91.94 141 LYS A O 1
ATOM 1098 N N . LEU A 1 142 ? -3.646 1.576 13.749 1.00 91.75 142 LEU A N 1
ATOM 1099 C CA . LEU A 1 142 ? -4.601 2.169 12.814 1.00 91.75 142 LEU A CA 1
ATOM 1100 C C . LEU A 1 142 ? -5.765 1.216 12.518 1.00 91.75 142 LEU A C 1
ATOM 1102 O O . LEU A 1 142 ? -6.915 1.602 12.710 1.00 91.75 142 LEU A O 1
ATOM 1106 N N . LEU A 1 143 ? -5.482 -0.032 12.123 1.00 91.88 143 LEU A N 1
ATOM 1107 C CA . LEU A 1 143 ? -6.527 -1.028 11.852 1.00 91.88 143 LEU A CA 1
ATOM 1108 C C . LEU A 1 143 ? -7.347 -1.365 13.101 1.00 91.88 143 LEU A C 1
ATOM 1110 O O . LEU A 1 143 ? -8.570 -1.442 13.030 1.00 91.88 143 LEU A O 1
ATOM 1114 N N . LYS A 1 144 ? -6.687 -1.517 14.257 1.00 92.12 144 LYS A N 1
ATOM 1115 C CA . LYS A 1 144 ? -7.365 -1.800 15.526 1.00 92.12 144 LYS A CA 1
ATOM 1116 C C . LYS A 1 144 ? -8.283 -0.654 15.946 1.00 92.12 144 LYS A C 1
ATOM 1118 O O . LYS A 1 144 ? -9.403 -0.912 16.368 1.00 92.12 144 LYS A O 1
ATOM 1123 N N . THR A 1 145 ? -7.815 0.589 15.847 1.00 92.12 145 THR A N 1
ATOM 1124 C CA . THR A 1 145 ? -8.622 1.777 16.134 1.00 92.12 145 THR A CA 1
ATOM 1125 C C . THR A 1 145 ? -9.790 1.864 15.170 1.00 92.12 145 THR A C 1
ATOM 1127 O O . THR A 1 145 ? -10.880 2.154 15.622 1.00 92.12 145 THR A O 1
ATOM 1130 N N . ALA A 1 146 ? -9.594 1.550 13.887 1.00 88.94 146 ALA A N 1
ATOM 1131 C CA . ALA A 1 146 ? -10.657 1.518 12.885 1.00 88.94 146 ALA A CA 1
ATOM 1132 C C . ALA A 1 146 ? -11.659 0.353 13.044 1.00 88.94 146 ALA A C 1
ATOM 1134 O O . ALA A 1 146 ? -12.609 0.288 12.265 1.00 88.94 146 ALA A O 1
ATOM 1135 N N . GLU A 1 147 ? -11.442 -0.554 14.005 1.00 90.88 147 GLU A N 1
ATOM 1136 C CA . GLU A 1 147 ? -12.227 -1.780 14.225 1.00 90.88 147 GLU A CA 1
ATOM 1137 C C . GLU A 1 147 ? -12.241 -2.727 13.009 1.00 90.88 147 GLU A C 1
ATOM 1139 O O . GLU A 1 147 ? -13.236 -3.383 12.703 1.00 90.88 147 GLU A O 1
ATOM 1144 N N . ILE A 1 148 ? -11.108 -2.802 12.302 1.00 90.69 148 ILE A N 1
ATOM 1145 C CA . ILE A 1 148 ? -10.944 -3.597 11.080 1.00 90.69 148 ILE A CA 1
ATOM 1146 C C . ILE A 1 148 ? -10.130 -4.856 11.381 1.00 90.69 148 ILE A C 1
ATOM 1148 O O . ILE A 1 148 ? -8.937 -4.782 11.685 1.00 90.69 148 ILE A O 1
ATOM 1152 N N . ASP A 1 149 ? -10.756 -6.021 11.207 1.00 91.62 149 ASP A N 1
ATOM 1153 C CA . ASP A 1 149 ? -10.085 -7.323 11.291 1.00 91.62 149 ASP A CA 1
ATOM 1154 C C . ASP A 1 149 ? -9.471 -7.731 9.942 1.00 91.62 149 ASP A C 1
ATOM 1156 O O . ASP A 1 149 ? -8.532 -8.534 9.905 1.00 91.62 149 ASP A O 1
ATOM 1160 N N . ARG A 1 150 ? -9.989 -7.194 8.825 1.00 91.44 150 ARG A N 1
ATOM 1161 C CA . ARG A 1 150 ? -9.502 -7.490 7.472 1.00 91.44 150 ARG A CA 1
ATOM 1162 C C . ARG A 1 150 ? -9.580 -6.273 6.550 1.00 91.44 150 ARG A C 1
ATOM 1164 O O . ARG A 1 150 ? -10.663 -5.783 6.248 1.00 91.44 150 ARG A O 1
ATOM 1171 N N . LEU A 1 151 ? -8.434 -5.844 6.033 1.00 91.06 151 LEU A N 1
ATOM 1172 C CA . LEU A 1 151 ? -8.339 -4.872 4.950 1.00 91.06 151 LEU A CA 1
ATOM 1173 C C . LEU A 1 151 ? -8.091 -5.595 3.622 1.00 91.06 151 LEU A C 1
ATOM 1175 O O . LEU A 1 151 ? -7.083 -6.280 3.463 1.00 91.06 151 LEU A O 1
ATOM 1179 N N . ILE A 1 152 ? -8.997 -5.436 2.663 1.00 91.44 152 ILE A N 1
ATOM 1180 C CA . ILE A 1 152 ? -8.858 -5.956 1.301 1.00 91.44 152 ILE A CA 1
ATOM 1181 C C . ILE A 1 152 ? -8.592 -4.778 0.368 1.00 91.44 152 ILE A C 1
ATOM 1183 O O . ILE A 1 152 ? -9.408 -3.865 0.270 1.00 91.44 152 ILE A O 1
ATOM 1187 N N . ILE A 1 153 ? -7.464 -4.799 -0.331 1.00 90.00 153 ILE A N 1
ATOM 1188 C CA . ILE A 1 153 ? -7.076 -3.763 -1.287 1.00 90.00 153 ILE A CA 1
ATOM 1189 C C . ILE A 1 153 ? -7.262 -4.330 -2.691 1.00 90.00 153 ILE A C 1
ATOM 1191 O O . ILE A 1 153 ? -6.571 -5.263 -3.100 1.00 90.00 153 ILE A O 1
ATOM 1195 N N . LEU A 1 154 ? -8.239 -3.782 -3.406 1.00 91.19 154 LEU A N 1
ATOM 1196 C CA . LEU A 1 154 ? -8.576 -4.129 -4.779 1.00 91.19 154 LEU A CA 1
ATOM 1197 C C . LEU A 1 154 ? -7.770 -3.230 -5.712 1.00 91.19 154 LEU A C 1
ATOM 1199 O O . LEU A 1 154 ? -8.003 -2.025 -5.766 1.00 91.19 154 LEU A O 1
ATOM 1203 N N . VAL A 1 155 ? -6.820 -3.817 -6.423 1.00 89.50 155 VAL A N 1
ATOM 1204 C CA . VAL A 1 155 ? -5.921 -3.130 -7.343 1.00 89.50 155 VAL A CA 1
ATOM 1205 C C . VAL A 1 155 ? -6.398 -3.366 -8.764 1.00 89.50 155 VAL A C 1
ATOM 1207 O O . VAL A 1 155 ? -6.540 -4.516 -9.180 1.00 89.50 155 VAL A O 1
ATOM 1210 N N . ASP A 1 156 ? -6.605 -2.279 -9.497 1.00 88.44 156 ASP A N 1
ATOM 1211 C CA . ASP A 1 156 ? -7.069 -2.302 -10.885 1.00 88.44 156 ASP A CA 1
ATOM 1212 C C . ASP A 1 156 ? -6.150 -1.472 -11.798 1.00 88.44 156 ASP A C 1
ATOM 1214 O O . ASP A 1 156 ? -5.364 -0.641 -11.316 1.00 88.44 156 ASP A O 1
ATOM 1218 N N . ASP A 1 157 ? -6.271 -1.706 -13.108 1.00 87.12 157 ASP A N 1
ATOM 1219 C CA . ASP A 1 157 ? -5.585 -0.999 -14.203 1.00 87.12 157 ASP A CA 1
ATOM 1220 C C . ASP A 1 157 ? -4.042 -0.984 -14.112 1.00 87.12 157 ASP A C 1
ATOM 1222 O O . ASP A 1 157 ? -3.378 -0.085 -14.635 1.00 87.12 157 ASP A O 1
ATOM 1226 N N . LEU A 1 158 ? -3.434 -1.970 -13.444 1.00 86.50 158 LEU A N 1
ATOM 1227 C CA . LEU A 1 158 ? -1.975 -2.036 -13.296 1.00 86.50 158 LEU A CA 1
ATOM 1228 C C . LEU A 1 158 ? -1.255 -2.277 -14.637 1.00 86.50 158 LEU A C 1
ATOM 1230 O O . LEU A 1 158 ? -0.159 -1.769 -14.857 1.00 86.50 158 LEU A O 1
ATOM 1234 N N . ASP A 1 159 ? -1.878 -3.029 -15.537 1.00 87.81 159 ASP A N 1
ATOM 1235 C CA . ASP A 1 159 ? -1.409 -3.329 -16.893 1.00 87.81 159 ASP A CA 1
ATOM 1236 C C . ASP A 1 159 ? -1.496 -2.143 -17.869 1.00 87.81 159 ASP A C 1
ATOM 1238 O O . ASP A 1 159 ? -0.907 -2.194 -18.951 1.00 87.81 159 ASP A O 1
ATOM 1242 N N . ARG A 1 160 ? -2.190 -1.062 -17.491 1.00 87.94 160 ARG A N 1
ATOM 1243 C CA . ARG A 1 160 ? -2.251 0.197 -18.256 1.00 87.94 160 ARG A CA 1
ATOM 1244 C C . ARG A 1 160 ? -1.150 1.184 -17.885 1.00 87.94 160 ARG A C 1
ATOM 1246 O O . ARG A 1 160 ? -0.946 2.165 -18.601 1.00 87.94 160 ARG A O 1
ATOM 1253 N N . CYS A 1 161 ? -0.456 0.943 -16.776 1.00 86.06 161 CYS A N 1
ATOM 1254 C CA . CYS A 1 161 ? 0.663 1.765 -16.352 1.00 86.06 161 CYS A CA 1
ATOM 1255 C C . CYS A 1 161 ? 1.851 1.639 -17.315 1.00 86.06 161 CYS A C 1
ATOM 1257 O O . CYS A 1 161 ? 2.080 0.599 -17.935 1.00 86.06 161 CYS A O 1
ATOM 1259 N N . LEU A 1 162 ? 2.675 2.688 -17.385 1.00 87.38 162 LEU A N 1
ATOM 1260 C CA . LEU A 1 162 ? 4.001 2.572 -17.997 1.00 87.38 162 LEU A CA 1
ATOM 1261 C C . LEU A 1 162 ? 4.835 1.503 -17.266 1.00 87.38 162 LEU A C 1
ATOM 1263 O O . LEU A 1 162 ? 4.683 1.366 -16.049 1.00 87.38 162 LEU A O 1
ATOM 1267 N N . PRO A 1 163 ? 5.756 0.803 -17.961 1.00 87.38 163 PRO A N 1
ATOM 1268 C CA . PRO A 1 163 ? 6.545 -0.283 -17.383 1.00 87.38 163 PRO A CA 1
ATOM 1269 C C . PRO A 1 163 ? 7.162 0.028 -16.017 1.00 87.38 163 PRO A C 1
ATOM 1271 O O . PRO A 1 163 ? 6.939 -0.710 -15.061 1.00 87.38 163 PRO A O 1
ATOM 1274 N N . ASP A 1 164 ? 7.861 1.156 -15.894 1.00 82.50 164 ASP A N 1
ATOM 1275 C CA . ASP A 1 164 ? 8.522 1.538 -14.641 1.00 82.50 164 ASP A CA 1
ATOM 1276 C C . ASP A 1 164 ? 7.515 1.813 -13.518 1.00 82.50 164 ASP A C 1
ATOM 1278 O O . ASP A 1 164 ? 7.732 1.432 -12.369 1.00 82.50 164 ASP A O 1
ATOM 1282 N N . THR A 1 165 ? 6.370 2.414 -13.849 1.00 83.56 165 THR A N 1
ATOM 1283 C CA . THR A 1 165 ? 5.286 2.671 -12.894 1.00 83.56 165 THR A CA 1
ATOM 1284 C C . THR A 1 165 ? 4.619 1.375 -12.438 1.00 83.56 165 THR A C 1
ATOM 1286 O O . THR A 1 165 ? 4.344 1.222 -11.247 1.00 83.56 165 THR A O 1
ATOM 1289 N N . ALA A 1 166 ? 4.369 0.434 -13.352 1.00 86.81 166 ALA A N 1
ATOM 1290 C CA . ALA A 1 166 ? 3.774 -0.860 -13.027 1.00 86.81 166 ALA A CA 1
ATOM 1291 C C . ALA A 1 166 ? 4.665 -1.643 -12.049 1.00 86.81 166 ALA A C 1
ATOM 1293 O O . ALA A 1 166 ? 4.182 -2.141 -11.031 1.00 86.81 166 ALA A O 1
ATOM 1294 N N . ILE A 1 167 ? 5.979 -1.679 -12.306 1.00 84.62 167 ILE A N 1
ATOM 1295 C CA . ILE A 1 167 ? 6.952 -2.348 -11.433 1.00 84.62 167 ILE A CA 1
ATOM 1296 C C . ILE A 1 167 ? 7.074 -1.649 -10.081 1.00 84.62 167 ILE A C 1
ATOM 1298 O O . ILE A 1 167 ? 6.923 -2.306 -9.052 1.00 84.62 167 ILE A O 1
ATOM 1302 N N . ALA A 1 168 ? 7.230 -0.323 -10.052 1.00 81.06 168 ALA A N 1
ATOM 1303 C CA . ALA A 1 168 ? 7.276 0.431 -8.798 1.00 81.06 168 ALA A CA 1
ATOM 1304 C C . ALA A 1 168 ? 6.010 0.226 -7.943 1.00 81.06 168 ALA A C 1
ATOM 1306 O O . ALA A 1 168 ? 6.082 0.128 -6.716 1.00 81.06 168 ALA A O 1
ATOM 1307 N N . THR A 1 169 ? 4.847 0.108 -8.585 1.00 84.81 169 THR A N 1
ATOM 1308 C CA . THR A 1 169 ? 3.566 -0.151 -7.916 1.00 84.81 169 THR A CA 1
ATOM 1309 C C . THR A 1 169 ? 3.487 -1.576 -7.354 1.00 84.81 169 THR A C 1
ATOM 1311 O O . THR A 1 169 ? 3.064 -1.768 -6.212 1.00 84.81 169 THR A O 1
ATOM 1314 N N . LEU A 1 170 ? 3.955 -2.582 -8.097 1.00 84.12 170 LEU A N 1
ATOM 1315 C CA . LEU A 1 170 ? 4.062 -3.961 -7.607 1.00 84.12 170 LEU A CA 1
ATOM 1316 C C . LEU A 1 170 ? 5.019 -4.081 -6.415 1.00 84.12 170 LEU A C 1
ATOM 1318 O O . LEU A 1 170 ? 4.716 -4.751 -5.424 1.00 84.12 170 LEU A O 1
ATOM 1322 N N . GLU A 1 171 ? 6.157 -3.393 -6.470 1.00 79.44 171 GLU A N 1
ATOM 1323 C CA . GLU A 1 171 ? 7.101 -3.324 -5.355 1.00 79.44 171 GLU A CA 1
ATOM 1324 C C . GLU A 1 171 ? 6.501 -2.612 -4.144 1.00 79.44 171 GLU A C 1
ATOM 1326 O O . GLU A 1 171 ? 6.733 -3.020 -3.001 1.00 79.44 171 GLU A O 1
ATOM 1331 N N . ALA A 1 172 ? 5.671 -1.595 -4.377 1.00 79.44 172 ALA A N 1
ATOM 1332 C CA . ALA A 1 172 ? 4.949 -0.923 -3.313 1.00 79.44 172 ALA A CA 1
ATOM 1333 C C . ALA A 1 172 ? 3.970 -1.842 -2.586 1.00 79.44 172 ALA A C 1
ATOM 1335 O O . ALA A 1 172 ? 3.933 -1.868 -1.352 1.00 79.44 172 ALA A O 1
ATOM 1336 N N . MET A 1 173 ? 3.227 -2.652 -3.337 1.00 81.38 173 MET A N 1
ATOM 1337 C CA . MET A 1 173 ? 2.323 -3.652 -2.771 1.00 81.38 173 MET A CA 1
ATOM 1338 C C . MET A 1 173 ? 3.091 -4.714 -1.991 1.00 81.38 173 MET A C 1
ATOM 1340 O O . MET A 1 173 ? 2.652 -5.113 -0.914 1.00 81.38 173 MET A O 1
ATOM 1344 N N . LYS A 1 174 ? 4.277 -5.122 -2.462 1.00 76.44 174 LYS A N 1
ATOM 1345 C CA . LYS A 1 174 ? 5.127 -6.092 -1.758 1.00 76.44 174 LYS A CA 1
ATOM 1346 C C . LYS A 1 174 ? 5.467 -5.657 -0.334 1.00 76.44 174 LYS A C 1
ATOM 1348 O O . LYS A 1 174 ? 5.462 -6.490 0.569 1.00 76.44 174 LYS A O 1
ATOM 1353 N N . LEU A 1 175 ? 5.738 -4.370 -0.115 1.00 68.88 175 LEU A N 1
ATOM 1354 C CA . LEU A 1 175 ? 5.979 -3.842 1.233 1.00 68.88 175 LEU A CA 1
ATOM 1355 C C . LEU A 1 175 ? 4.740 -3.973 2.125 1.00 68.88 175 LEU A C 1
ATOM 1357 O O . LEU A 1 175 ? 4.858 -4.285 3.310 1.00 68.88 175 LEU A O 1
ATOM 1361 N N . PHE A 1 176 ? 3.553 -3.800 1.548 1.00 68.00 176 PHE A N 1
ATOM 1362 C CA . PHE A 1 176 ? 2.288 -3.956 2.252 1.00 68.00 176 PHE A CA 1
ATOM 1363 C C . PHE A 1 176 ? 1.856 -5.410 2.481 1.00 68.00 176 PHE A C 1
ATOM 1365 O O . PHE A 1 176 ? 1.147 -5.667 3.452 1.00 68.00 176 PHE A O 1
ATOM 1372 N N . LEU A 1 177 ? 2.284 -6.369 1.653 1.00 61.59 177 LEU A N 1
ATOM 1373 C CA . LEU A 1 177 ? 1.952 -7.793 1.830 1.00 61.59 177 LEU A CA 1
ATOM 1374 C C . LEU A 1 177 ? 2.447 -8.364 3.170 1.00 61.59 177 LEU A C 1
ATOM 1376 O O . LEU A 1 177 ? 1.939 -9.381 3.635 1.00 61.59 177 LEU A O 1
ATOM 1380 N N . PHE A 1 178 ? 3.412 -7.710 3.821 1.00 67.38 178 PHE A N 1
ATOM 1381 C CA . PHE A 1 178 ? 3.890 -8.091 5.154 1.00 67.38 178 PHE A CA 1
ATOM 1382 C C . PHE A 1 178 ? 3.128 -7.414 6.303 1.00 67.38 178 PHE A C 1
ATOM 1384 O O . PHE A 1 178 ? 3.414 -7.671 7.482 1.00 67.38 178 PHE A O 1
ATOM 1391 N N . MET A 1 179 ? 2.166 -6.546 5.995 1.00 79.38 179 MET A N 1
ATOM 1392 C CA . MET A 1 179 ? 1.344 -5.878 6.994 1.00 79.38 179 MET A CA 1
ATOM 1393 C C . MET A 1 179 ? 0.241 -6.827 7.475 1.00 79.38 179 MET A C 1
ATOM 1395 O O . MET A 1 179 ? -0.374 -7.530 6.672 1.00 79.38 179 MET A O 1
ATOM 1399 N N . PRO A 1 180 ? -0.009 -6.897 8.794 1.00 81.50 180 PRO A N 1
ATOM 1400 C CA . PRO A 1 180 ? -0.996 -7.822 9.334 1.00 81.50 180 PRO A CA 1
ATOM 1401 C C . PRO A 1 180 ? -2.398 -7.493 8.805 1.00 81.50 180 PRO A C 1
ATOM 1403 O O . PRO A 1 180 ? -2.691 -6.342 8.482 1.00 81.50 180 PRO A O 1
ATOM 1406 N N . ASN A 1 181 ? -3.270 -8.503 8.740 1.00 90.00 181 ASN A N 1
ATOM 1407 C CA . ASN A 1 181 ? -4.698 -8.325 8.452 1.00 90.00 181 ASN A CA 1
ATOM 1408 C C . ASN A 1 181 ? -5.003 -7.660 7.096 1.00 90.00 181 ASN A C 1
ATOM 1410 O O . ASN A 1 181 ? -6.066 -7.070 6.930 1.00 90.00 181 ASN A O 1
ATOM 1414 N N . THR A 1 182 ? -4.086 -7.755 6.130 1.00 89.44 182 THR A N 1
ATOM 1415 C CA . THR A 1 182 ? -4.198 -7.085 4.829 1.00 89.44 182 THR A CA 1
ATOM 1416 C C . THR A 1 182 ? -4.084 -8.097 3.696 1.00 89.44 182 THR A C 1
ATOM 1418 O O . THR A 1 182 ? -3.205 -8.954 3.722 1.00 89.44 182 THR A O 1
ATOM 1421 N N . ALA A 1 183 ? -4.960 -8.001 2.700 1.00 90.00 183 ALA A N 1
ATOM 1422 C CA . ALA A 1 183 ? -4.934 -8.820 1.495 1.00 90.00 183 ALA A CA 1
ATOM 1423 C C . ALA A 1 183 ? -5.016 -7.926 0.254 1.00 90.00 183 ALA A C 1
ATOM 1425 O O . ALA A 1 183 ? -5.794 -6.976 0.231 1.00 90.00 183 ALA A O 1
ATOM 1426 N N . PHE A 1 184 ? -4.241 -8.249 -0.780 1.00 89.12 184 PHE A N 1
ATOM 1427 C CA . PHE A 1 184 ? -4.291 -7.569 -2.074 1.00 89.12 184 PHE A CA 1
ATOM 1428 C C . PHE A 1 184 ? -4.941 -8.480 -3.103 1.00 89.12 184 PHE A C 1
ATOM 1430 O O . PHE A 1 184 ? -4.624 -9.667 -3.176 1.00 89.12 184 PHE A O 1
ATOM 1437 N N . ILE A 1 185 ? -5.830 -7.914 -3.908 1.00 91.06 185 ILE A N 1
ATOM 1438 C CA . ILE A 1 185 ? -6.434 -8.578 -5.058 1.00 91.06 185 ILE A CA 1
ATOM 1439 C C . ILE A 1 185 ? -6.106 -7.717 -6.264 1.00 91.06 185 ILE A C 1
ATOM 1441 O O . ILE A 1 185 ? -6.565 -6.583 -6.340 1.00 91.06 185 ILE A O 1
ATOM 1445 N N . ILE A 1 186 ? -5.291 -8.245 -7.171 1.00 90.19 186 ILE A N 1
ATOM 1446 C CA . ILE A 1 186 ? -4.809 -7.519 -8.345 1.00 90.19 186 ILE A CA 1
ATOM 1447 C C . ILE A 1 186 ? -5.519 -8.072 -9.575 1.00 90.19 186 ILE A C 1
ATOM 1449 O O . ILE A 1 186 ? -5.443 -9.271 -9.844 1.00 90.19 186 ILE A O 1
ATOM 1453 N N . ALA A 1 187 ? -6.200 -7.195 -10.306 1.00 89.69 187 ALA A N 1
ATOM 1454 C CA . ALA A 1 187 ? -6.728 -7.474 -11.632 1.00 89.69 187 ALA A CA 1
ATOM 1455 C C . ALA A 1 187 ? -5.812 -6.812 -12.671 1.00 89.69 187 ALA A C 1
ATOM 1457 O O . ALA A 1 187 ? -5.648 -5.594 -12.667 1.00 89.69 187 ALA A O 1
ATOM 1458 N N . ALA A 1 188 ? -5.165 -7.621 -13.511 1.00 89.81 188 ALA A N 1
ATOM 1459 C CA . ALA A 1 188 ? -4.270 -7.153 -14.568 1.00 89.81 188 ALA A CA 1
ATOM 1460 C C . ALA A 1 188 ? -4.080 -8.236 -15.642 1.00 89.81 188 ALA A C 1
ATOM 1462 O O . ALA A 1 188 ? -4.136 -9.430 -15.329 1.00 89.81 188 ALA A O 1
ATOM 1463 N N . ASP A 1 189 ? -3.796 -7.832 -16.883 1.00 89.69 189 ASP A N 1
ATOM 1464 C CA . ASP A 1 189 ? -3.274 -8.728 -17.916 1.00 89.69 189 ASP A CA 1
ATOM 1465 C C . ASP A 1 189 ? -1.839 -9.168 -17.574 1.00 89.69 189 ASP A C 1
ATOM 1467 O O . ASP A 1 189 ? -0.895 -8.372 -17.573 1.00 89.69 189 ASP A O 1
ATOM 1471 N N . GLU A 1 190 ? -1.670 -10.466 -17.308 1.00 85.69 190 GLU A N 1
ATOM 1472 C CA . GLU A 1 190 ? -0.379 -11.087 -16.990 1.00 85.69 190 GLU A CA 1
ATOM 1473 C C . GLU A 1 190 ? 0.683 -10.777 -18.057 1.00 85.69 190 GLU A C 1
ATOM 1475 O O . GLU A 1 190 ? 1.818 -10.455 -17.715 1.00 85.69 190 GLU A O 1
ATOM 1480 N N . THR A 1 191 ? 0.313 -10.774 -19.339 1.00 85.88 191 THR A N 1
ATOM 1481 C CA . THR A 1 191 ? 1.222 -10.538 -20.473 1.00 85.88 191 THR A CA 1
ATOM 1482 C C . THR A 1 191 ? 1.784 -9.120 -20.462 1.00 85.88 191 THR A C 1
ATOM 1484 O O . THR A 1 191 ? 2.971 -8.905 -20.720 1.00 85.88 191 THR A O 1
ATOM 1487 N N . MET A 1 192 ? 0.943 -8.139 -20.138 1.00 87.62 192 MET A N 1
ATOM 1488 C CA . MET A 1 192 ? 1.338 -6.730 -20.069 1.00 87.62 192 MET A CA 1
ATOM 1489 C C . MET A 1 192 ? 2.245 -6.458 -18.869 1.00 87.62 192 MET A C 1
ATOM 1491 O O . MET A 1 192 ? 3.215 -5.695 -18.962 1.00 87.62 192 MET A O 1
ATOM 1495 N N . ILE A 1 193 ? 1.989 -7.138 -17.752 1.00 87.12 193 ILE A N 1
ATOM 1496 C CA . ILE A 1 193 ? 2.881 -7.098 -16.597 1.00 87.12 193 ILE A CA 1
ATOM 1497 C C . ILE A 1 193 ? 4.222 -7.776 -16.923 1.00 87.12 193 ILE A C 1
ATOM 1499 O O . ILE A 1 193 ? 5.273 -7.203 -16.635 1.00 87.12 193 ILE A O 1
ATOM 1503 N N . GLU A 1 194 ? 4.230 -8.940 -17.584 1.00 84.62 194 GLU A N 1
ATOM 1504 C CA . GLU A 1 194 ? 5.469 -9.600 -18.022 1.00 84.62 194 GLU A CA 1
ATOM 1505 C C . GLU A 1 194 ? 6.309 -8.694 -18.939 1.00 84.62 194 GLU A C 1
ATOM 1507 O O . GLU A 1 194 ? 7.530 -8.596 -18.779 1.00 84.62 194 GLU A O 1
ATOM 1512 N N . TYR A 1 195 ? 5.660 -8.004 -19.882 1.00 85.12 195 TYR A N 1
ATOM 1513 C CA . TYR A 1 195 ? 6.308 -7.012 -20.741 1.00 85.12 195 TYR A CA 1
ATOM 1514 C C . TYR A 1 195 ? 6.950 -5.883 -19.921 1.00 85.12 195 TYR A C 1
ATOM 1516 O O . TYR A 1 195 ? 8.101 -5.510 -20.170 1.00 85.12 195 TYR A O 1
ATOM 1524 N N . SER A 1 196 ? 6.240 -5.387 -18.907 1.00 87.31 196 SER A N 1
ATOM 1525 C CA . SER A 1 196 ? 6.719 -4.317 -18.028 1.00 87.31 196 SER A CA 1
ATOM 1526 C C . SER A 1 196 ? 7.978 -4.725 -17.258 1.00 87.31 196 SER A C 1
ATOM 1528 O O . SER A 1 196 ? 8.951 -3.972 -17.227 1.00 87.31 196 SER A O 1
ATOM 1530 N N . VAL A 1 197 ? 8.017 -5.956 -16.731 1.00 83.62 197 VAL A N 1
ATOM 1531 C CA . VAL A 1 197 ? 9.192 -6.508 -16.029 1.00 83.62 197 VAL A CA 1
ATOM 1532 C C . VAL A 1 197 ? 10.409 -6.572 -16.952 1.00 83.62 197 VAL A C 1
ATOM 1534 O O . VAL A 1 197 ? 11.502 -6.159 -16.568 1.00 83.62 197 VAL A O 1
ATOM 1537 N N . ARG A 1 198 ? 10.239 -7.072 -18.183 1.00 81.56 198 ARG A N 1
ATOM 1538 C CA . ARG A 1 198 ? 11.351 -7.201 -19.144 1.00 81.56 198 ARG A CA 1
ATOM 1539 C C . ARG A 1 198 ? 11.953 -5.858 -19.515 1.00 81.56 198 ARG A C 1
ATOM 1541 O O . ARG A 1 198 ? 13.166 -5.744 -19.655 1.00 81.56 198 ARG A O 1
ATOM 1548 N N . ARG A 1 199 ? 11.102 -4.848 -19.689 1.00 82.88 199 ARG A N 1
ATOM 1549 C CA . ARG A 1 199 ? 11.546 -3.506 -20.053 1.00 82.88 199 ARG A CA 1
ATOM 1550 C C . ARG A 1 199 ? 12.259 -2.802 -18.902 1.00 82.88 199 ARG A C 1
ATOM 1552 O O . ARG A 1 199 ? 13.206 -2.069 -19.159 1.00 82.88 199 ARG A O 1
ATOM 1559 N N . HIS A 1 200 ? 11.837 -3.065 -17.667 1.00 78.94 200 HIS A N 1
ATOM 1560 C CA . HIS A 1 200 ? 12.471 -2.521 -16.470 1.00 78.94 200 HIS A CA 1
ATOM 1561 C C . HIS A 1 200 ? 13.842 -3.161 -16.173 1.00 78.94 200 HIS A C 1
ATOM 1563 O O . HIS A 1 200 ? 14.741 -2.491 -15.672 1.00 78.94 200 HIS A O 1
ATOM 1569 N N . PHE A 1 201 ? 14.047 -4.433 -16.545 1.00 75.88 201 PHE A N 1
ATOM 1570 C CA . PHE A 1 201 ? 15.317 -5.155 -16.366 1.00 75.88 201 PHE A CA 1
ATOM 1571 C C . PHE A 1 201 ? 15.915 -5.650 -17.702 1.00 75.88 201 PHE A C 1
ATOM 1573 O O . PHE A 1 201 ? 15.968 -6.859 -17.947 1.00 75.88 201 PHE A O 1
ATOM 1580 N N . PRO A 1 202 ? 16.404 -4.745 -18.573 1.00 65.38 202 PRO A N 1
ATOM 1581 C CA . PRO A 1 202 ? 16.838 -5.091 -19.930 1.00 65.38 202 PRO A CA 1
ATOM 1582 C C . PRO A 1 202 ? 18.157 -5.882 -19.990 1.00 65.38 202 PRO A C 1
ATOM 1584 O O . PRO A 1 202 ? 18.460 -6.487 -21.013 1.00 65.38 202 PRO A O 1
ATOM 1587 N N . SER A 1 203 ? 18.959 -5.866 -18.920 1.00 57.16 203 SER A N 1
ATOM 1588 C CA . SER A 1 203 ? 20.312 -6.442 -18.859 1.00 57.16 203 SER A CA 1
ATOM 1589 C C . SER A 1 203 ? 20.380 -7.864 -18.290 1.00 57.16 203 SER A C 1
ATOM 1591 O O . SER A 1 203 ? 21.473 -8.400 -18.105 1.00 57.16 203 SER A O 1
ATOM 1593 N N . LEU A 1 204 ? 19.239 -8.497 -18.012 1.00 58.47 204 LEU A N 1
ATOM 1594 C CA . LEU A 1 204 ? 19.207 -9.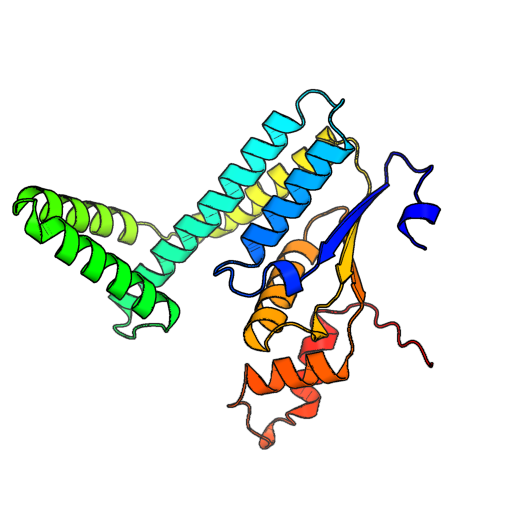911 -17.647 1.00 58.47 204 LEU A CA 1
ATOM 1595 C C . LEU A 1 204 ? 19.488 -10.736 -18.907 1.00 58.47 204 LEU A C 1
ATOM 1597 O O . LEU A 1 204 ? 18.633 -10.846 -19.784 1.00 58.47 204 LEU A O 1
ATOM 1601 N N . SER A 1 205 ? 20.708 -11.265 -19.014 1.00 47.50 205 SER A N 1
ATOM 1602 C CA . SER A 1 205 ? 21.154 -12.040 -20.170 1.00 47.50 205 SER A CA 1
ATOM 1603 C C . SER A 1 205 ? 20.199 -13.199 -20.479 1.00 47.50 205 SER A C 1
ATOM 1605 O O . SER A 1 205 ? 19.681 -13.872 -19.582 1.00 47.50 205 SER A O 1
ATOM 1607 N N . GLU A 1 206 ? 19.999 -13.471 -21.772 1.00 53.84 206 GLU A N 1
ATOM 1608 C CA . GLU A 1 206 ? 19.247 -14.640 -22.255 1.00 53.84 206 GLU A CA 1
ATOM 1609 C C . GLU A 1 206 ? 19.801 -15.966 -21.691 1.00 53.84 206 GLU A C 1
ATOM 1611 O O . GLU A 1 206 ? 19.064 -16.944 -21.573 1.00 53.84 206 GLU A O 1
ATOM 1616 N N . GLU A 1 207 ? 21.061 -15.969 -21.240 1.00 49.69 207 GLU A N 1
ATOM 1617 C CA . GLU A 1 207 ? 21.768 -17.096 -20.621 1.00 49.69 207 GLU A CA 1
ATOM 1618 C C . GLU A 1 207 ? 21.189 -17.552 -19.266 1.00 49.69 207 GLU A C 1
ATOM 1620 O O . GLU A 1 207 ? 21.401 -18.699 -18.878 1.00 49.69 207 GLU A O 1
ATOM 1625 N N . VAL A 1 208 ? 20.416 -16.712 -18.559 1.00 53.34 208 VAL A N 1
ATOM 1626 C CA . VAL A 1 208 ? 19.751 -17.082 -17.283 1.00 53.34 208 VAL A CA 1
ATOM 1627 C C . VAL A 1 208 ? 18.277 -17.475 -17.495 1.00 53.34 208 VAL A C 1
ATOM 1629 O O . VAL A 1 208 ? 17.549 -17.770 -16.548 1.00 53.34 208 VAL A O 1
ATOM 1632 N N . GLY A 1 209 ? 17.809 -17.517 -18.748 1.00 53.94 209 GLY A N 1
ATOM 1633 C CA . GLY A 1 209 ? 16.420 -17.826 -19.076 1.00 53.94 209 GLY A CA 1
ATOM 1634 C C . GLY A 1 209 ? 15.486 -16.673 -18.713 1.00 53.94 209 GLY A C 1
ATOM 1635 O O . GLY A 1 209 ? 14.672 -16.788 -17.801 1.00 53.94 209 GLY A O 1
ATOM 1636 N N . GLY A 1 210 ? 15.565 -15.554 -19.440 1.00 58.06 210 GLY A N 1
ATOM 1637 C CA . GLY A 1 210 ? 14.799 -14.327 -19.156 1.00 58.06 210 GLY A CA 1
ATOM 1638 C C . GLY A 1 210 ? 13.287 -14.530 -18.947 1.00 58.06 210 GLY A C 1
ATOM 1639 O O . GLY A 1 210 ? 12.690 -13.872 -18.099 1.00 58.06 210 GLY A O 1
ATOM 1640 N N . MET A 1 211 ? 12.669 -15.509 -19.623 1.00 58.84 211 MET A N 1
ATOM 1641 C CA . MET A 1 211 ? 11.264 -15.888 -19.385 1.00 58.84 211 MET A CA 1
ATOM 1642 C C . MET A 1 211 ? 11.032 -16.530 -18.011 1.00 58.84 211 MET A C 1
ATOM 1644 O O . MET A 1 211 ? 10.013 -16.267 -17.375 1.00 58.84 211 MET A O 1
ATOM 1648 N N . ALA A 1 212 ? 11.980 -17.340 -17.537 1.00 61.47 212 ALA A N 1
ATOM 1649 C CA . ALA A 1 212 ? 11.943 -17.903 -16.195 1.00 61.47 212 ALA A CA 1
ATOM 1650 C C . ALA A 1 212 ? 12.116 -16.804 -15.138 1.00 61.47 212 ALA A C 1
ATOM 1652 O O . ALA A 1 212 ? 11.421 -16.839 -14.132 1.00 61.47 212 ALA A O 1
ATOM 1653 N N . TYR A 1 213 ? 12.958 -15.786 -15.366 1.00 67.50 213 TYR A N 1
ATOM 1654 C CA . TYR A 1 213 ? 13.094 -14.669 -14.422 1.00 67.50 213 TYR A CA 1
ATOM 1655 C C . TYR A 1 213 ? 11.808 -13.851 -14.290 1.00 67.50 213 TYR A C 1
ATOM 1657 O O . TYR A 1 213 ? 11.361 -13.609 -13.171 1.00 67.50 213 TYR A O 1
ATOM 1665 N N . THR A 1 214 ? 11.194 -13.448 -15.406 1.00 68.88 214 THR A N 1
ATOM 1666 C CA . THR A 1 214 ? 9.939 -12.684 -15.379 1.00 68.88 214 THR A CA 1
ATOM 1667 C C . THR A 1 214 ? 8.839 -13.449 -14.645 1.00 68.88 214 THR A C 1
ATOM 1669 O O . THR A 1 214 ? 8.174 -12.892 -13.772 1.00 68.88 214 THR A O 1
ATOM 1672 N N . ARG A 1 215 ? 8.710 -14.751 -14.923 1.00 70.25 215 ARG A N 1
ATOM 1673 C CA . ARG A 1 215 ? 7.759 -15.615 -14.222 1.00 70.25 215 ARG A CA 1
ATOM 1674 C C . ARG A 1 215 ? 8.095 -15.752 -12.734 1.00 70.25 215 ARG A C 1
ATOM 1676 O O . ARG A 1 215 ? 7.222 -15.544 -11.902 1.00 70.25 215 ARG A O 1
ATOM 1683 N N . ASN A 1 216 ? 9.363 -15.979 -12.387 1.00 73.19 216 ASN A N 1
ATOM 1684 C CA . ASN A 1 216 ? 9.832 -16.045 -10.998 1.00 73.19 216 ASN A CA 1
ATOM 1685 C C . ASN A 1 216 ? 9.614 -14.727 -10.235 1.00 73.19 216 ASN A C 1
ATOM 1687 O O . ASN A 1 216 ? 9.416 -14.740 -9.020 1.00 73.19 216 ASN A O 1
ATOM 1691 N N . TYR A 1 217 ? 9.700 -13.580 -10.914 1.00 75.31 217 TYR A N 1
ATOM 1692 C CA . TYR A 1 217 ? 9.419 -12.273 -10.324 1.00 75.31 217 TYR A CA 1
ATOM 1693 C C . TYR A 1 217 ? 7.938 -12.168 -9.947 1.00 75.31 217 TYR A C 1
ATOM 1695 O O . TYR A 1 217 ? 7.623 -11.811 -8.811 1.00 75.31 217 TYR A O 1
ATOM 1703 N N . LEU A 1 218 ? 7.038 -12.562 -10.854 1.00 76.56 218 LEU A N 1
ATOM 1704 C CA . LEU A 1 218 ? 5.599 -12.556 -10.595 1.00 76.56 218 LEU A CA 1
ATOM 1705 C C . LEU A 1 218 ? 5.179 -13.596 -9.561 1.00 76.56 218 LEU A C 1
ATOM 1707 O O . LEU A 1 218 ? 4.411 -13.255 -8.671 1.00 76.56 218 LEU A O 1
ATOM 1711 N N . GLU A 1 219 ? 5.734 -14.807 -9.587 1.00 75.38 219 GLU A N 1
ATOM 1712 C CA . GLU A 1 219 ? 5.459 -15.844 -8.580 1.00 75.38 219 GLU A CA 1
ATOM 1713 C C . GLU A 1 219 ? 5.860 -15.413 -7.158 1.00 75.38 219 GLU A C 1
ATOM 1715 O O . GLU A 1 219 ? 5.229 -15.804 -6.179 1.00 75.38 219 GLU A O 1
ATOM 1720 N N . LYS A 1 220 ? 6.887 -14.563 -7.017 1.00 77.38 220 LYS A N 1
ATOM 1721 C CA . LYS A 1 220 ? 7.293 -14.008 -5.712 1.00 77.38 220 LYS A CA 1
ATOM 1722 C C . LYS A 1 220 ? 6.362 -12.912 -5.193 1.00 77.38 220 LYS A C 1
ATOM 1724 O O . LYS A 1 220 ? 6.408 -12.606 -4.002 1.00 77.38 220 LYS A O 1
ATOM 1729 N N . LEU A 1 221 ? 5.588 -12.282 -6.071 1.00 76.88 221 LEU A N 1
ATOM 1730 C CA . LEU A 1 221 ? 4.681 -11.183 -5.734 1.00 76.88 221 LEU A CA 1
ATOM 1731 C C . LEU A 1 221 ? 3.236 -11.667 -5.604 1.00 76.88 221 LEU A C 1
ATOM 1733 O O . LEU A 1 221 ? 2.539 -11.306 -4.658 1.00 76.88 221 LEU A O 1
ATOM 1737 N N . ILE A 1 222 ? 2.802 -12.504 -6.541 1.00 81.44 222 ILE A N 1
ATOM 1738 C CA . ILE A 1 222 ? 1.453 -13.044 -6.648 1.00 81.44 222 ILE A CA 1
ATOM 1739 C C . ILE A 1 222 ? 1.461 -14.448 -6.052 1.00 81.44 222 ILE A C 1
ATOM 1741 O O . ILE A 1 222 ? 1.860 -15.418 -6.688 1.00 81.44 222 ILE A O 1
ATOM 1745 N N . GLN A 1 223 ? 0.987 -14.548 -4.813 1.00 79.31 223 GLN A N 1
ATOM 1746 C CA . GLN A 1 223 ? 0.948 -15.813 -4.074 1.00 79.31 223 GLN A CA 1
ATOM 1747 C C . GLN A 1 223 ? -0.058 -16.807 -4.670 1.00 79.31 223 GLN A C 1
ATOM 1749 O O . GLN A 1 223 ? 0.171 -18.013 -4.641 1.00 79.31 223 GLN A O 1
ATOM 1754 N N . ILE A 1 224 ? -1.187 -16.305 -5.180 1.00 85.06 224 ILE A N 1
ATOM 1755 C CA . ILE A 1 224 ? -2.276 -17.126 -5.716 1.00 85.06 224 ILE A CA 1
ATOM 1756 C C . ILE A 1 224 ? -2.763 -16.503 -7.034 1.00 85.06 224 ILE A C 1
ATOM 1758 O O . ILE A 1 224 ? -3.580 -15.580 -7.003 1.00 85.06 224 ILE A O 1
ATOM 1762 N N . PRO A 1 225 ? -2.266 -16.965 -8.196 1.00 84.06 225 PRO A N 1
ATOM 1763 C CA . PRO A 1 225 ? -2.729 -16.476 -9.487 1.00 84.06 225 PRO A CA 1
ATOM 1764 C C . PRO A 1 225 ? -4.071 -17.116 -9.868 1.00 84.06 225 PRO A C 1
ATOM 1766 O O . PRO A 1 225 ? -4.213 -18.339 -9.878 1.00 84.06 225 PRO A O 1
ATOM 1769 N N . PHE A 1 226 ? -5.046 -16.291 -10.255 1.00 84.88 226 PHE A N 1
ATOM 1770 C CA . PHE A 1 226 ? -6.301 -16.742 -10.859 1.00 84.88 226 PHE A CA 1
ATOM 1771 C C . PHE A 1 226 ? -6.353 -16.298 -12.316 1.00 84.88 226 PHE A C 1
ATOM 1773 O O . PHE A 1 226 ? -6.413 -15.108 -12.608 1.00 84.88 226 PHE A O 1
ATOM 1780 N N . ARG A 1 227 ? -6.350 -17.262 -13.240 1.00 84.44 227 ARG A N 1
ATOM 1781 C CA . ARG A 1 227 ? -6.481 -16.991 -14.675 1.00 84.44 227 ARG A CA 1
ATOM 1782 C C . ARG A 1 227 ? -7.928 -17.181 -15.097 1.00 84.44 227 ARG A C 1
ATOM 1784 O O . ARG A 1 227 ? -8.438 -18.302 -15.086 1.00 84.44 227 ARG A O 1
ATOM 1791 N N . MET A 1 228 ? -8.580 -16.089 -15.478 1.00 80.50 228 MET A N 1
ATOM 1792 C CA . MET A 1 228 ? -9.891 -16.157 -16.109 1.00 80.50 228 MET A CA 1
ATOM 1793 C C . MET A 1 228 ? -9.705 -16.621 -17.555 1.00 80.50 228 MET A C 1
ATOM 1795 O O . MET A 1 228 ? -9.062 -15.941 -18.348 1.00 80.50 228 MET A O 1
ATOM 1799 N N . ARG A 1 229 ? -10.241 -17.796 -17.899 1.00 70.06 229 ARG A N 1
ATOM 1800 C CA . ARG A 1 229 ? -10.453 -18.149 -19.306 1.00 70.06 229 ARG A CA 1
ATOM 1801 C C . ARG A 1 229 ? -11.709 -17.411 -19.760 1.00 70.06 229 ARG A C 1
ATOM 1803 O O . ARG A 1 229 ? -12.792 -17.744 -19.282 1.00 70.06 229 ARG A O 1
ATOM 1810 N N . LEU A 1 230 ? -11.526 -16.383 -20.585 1.00 54.66 230 LEU A N 1
ATOM 1811 C CA . LEU A 1 230 ? -12.599 -15.785 -21.380 1.00 54.66 230 LEU A CA 1
ATOM 1812 C C . LEU A 1 230 ? -12.928 -16.694 -22.567 1.00 54.66 230 LEU A C 1
ATOM 1814 O O . LEU A 1 230 ? -11.980 -17.320 -23.100 1.00 54.66 230 LEU A O 1
#

Secondary structure (DSSP, 8-state):
--TTTTTT-TTEEEEEEESGGGTT-S-HHHHHHHHHHHHHHHHTTTSTTHHHHHHHHHHHHHHHHHHHHHHHHHHHHHH----HHHHHHHHHHHHHHHHHHTT--HHHHHHHHHHHHHHTT---HHHHHHHHHHHHHHHHHHHHHTT-SEEEEEEE-GGGS-HHHHHHHHHHHHHHTTSTTEEEEE---HHHHHHHHHHH-TTS-GGG-HHHHHHHHHHHH-SS------